Protein AF-0000000068337511 (afdb_homodimer)

pLDDT: mean 90.24, std 9.39, range [37.16, 97.88]

Sequence (324 aa):
MEPLLRPKCFDADPNSPDATTRWNHWFRTFQTFLGTVESPKLNKLETLIYFVDAPVYVYIADCPDYESAISTLEKLYVRPKNIIYARHFLQTCKQDTSQDVDQFVQRLKSLAKNCDFKAVSAIDHENESVRDALINGLQSITIRERLLAQNELTLDEAHELAMEPLLRPKCFDADPNSPDATTRWNHWFRTFQTFLGTVESPKLNKLETLIYFVDAPVYVYIADCPDYESAISTLEKLYVRPKNIIYARHFLQTCKQDTSQDVDQFVQRLKSLAKNCDFKAVSAIDHENESVRDALINGLQSITIRERLLAQNELTLDEAHELA

Organism: Clonorchis sinensis (NCBI:txid79923)

Solvent-accessible surface area (backbone atoms only — not comparable to full-atom values): 17916 Å² total; per-residue (Å²): 129,76,71,87,63,67,60,73,66,44,67,74,51,60,84,42,94,56,18,39,61,53,44,54,54,48,51,52,42,43,52,52,32,58,66,65,51,81,56,91,78,62,54,62,42,62,52,51,57,66,37,35,30,71,82,51,38,68,75,39,68,84,42,88,44,45,68,56,28,52,52,49,50,42,58,57,27,39,72,78,62,41,26,46,37,33,45,49,50,44,53,66,38,62,50,51,92,89,48,53,68,70,57,40,49,51,50,44,56,57,44,51,68,55,33,71,56,52,64,35,47,28,68,53,41,42,41,51,51,42,35,53,17,49,53,68,14,48,71,51,63,69,50,34,52,57,56,44,69,33,42,74,75,53,43,68,54,48,59,69,72,92,129,76,72,86,62,67,58,71,66,45,68,73,50,61,84,42,94,57,18,40,60,52,45,53,55,48,51,53,42,43,51,53,32,58,66,66,52,79,56,92,80,62,55,61,42,62,52,51,57,66,37,35,31,72,83,51,37,69,75,39,68,84,42,88,44,45,69,56,29,51,51,49,50,45,58,58,26,41,71,80,61,40,26,46,37,34,44,51,50,45,54,68,38,64,49,51,92,90,47,54,68,70,57,41,51,52,51,44,54,57,46,49,68,54,34,70,56,53,63,33,47,29,67,54,40,42,42,51,54,42,35,53,17,50,53,68,15,47,72,51,64,68,50,34,53,56,56,44,68,33,42,76,76,51,44,68,54,48,60,70,71,93

Radius of gyration: 28.52 Å; Cα contacts (8 Å, |Δi|>4): 392; chains: 2; bounding box: 53×80×63 Å

Foldseek 3Di:
DPPPQDQAAAEDDLPDPCLLVSCVVRVVSLVVVVVVPPDPPDQQQVSNCVRYDPVLCVQCVPPPHPVRSVVSSCPSNPPQQQLLLLLLCLVPDDDDPVDDPVRVVVVSVVSVVSNPDDDDDPVQVVFVVVQSVCLNVDPDPVLSVVVSPDSDDTSVRSVVSD/DPPPQDQAAAEDDLPDPCLLVSCVVRVVSLVVVVVVPPDPPDQQQVSNCVRYDPVLCVQCVPPPHDVRSVVSSCPSNPPQQQLLLLLLCLVPDDDDPPDDPVRVVVVSVVSVVSNPDDDDDPVQVVFVVVQSVCLNVDPDPVLSVVVSPDSDDTSVRSVVSD

Nearest PDB structures (foldseek):
  2fi2-assembly1_B  TM=6.657E-01  e=9.092E-01  Homo sapiens
  6tap-assembly1_C  TM=4.719E-01  e=2.019E-01  Drosophila melanogaster
  6tap-assembly1_C  TM=4.699E-01  e=2.150E-01  Drosophila melanogaster

Secondary structure (DSSP, 8-state):
---S--PPPB---TTSTTHHHHHHHHHHHHHHHHHH---TT--HHHHHHHTB-HHHHTTTTT--SHHHHHHHHHHHHS----HHHHHHHHHT----TT--HHHHHHHHHHHHTTS----B-HHHHHHHHHHHHHHHH-S-HHHHHHHHT-SS--HHHHHHH-/---S--PPPB---TTSTTHHHHHHHHHHHHHHHHHH---TT--HHHHHHHTB-HHHHTTTTT--SHHHHHHHHHHHHS----HHHHHHHHHH----TT--HHHHHHHHHHHHTTS----B-HHHHHHHHHHHHHHHH-S-HHHHHHHHT-SS--HHHHHHH-

Structure (mmCIF, N/CA/C/O backbone):
data_AF-0000000068337511-model_v1
#
loop_
_entity.id
_entity.type
_entity.pdbx_description
1 polymer 'Uncharacterized protein'
#
loop_
_atom_site.group_PDB
_atom_site.id
_atom_site.type_symbol
_atom_site.label_atom_id
_atom_site.label_alt_id
_atom_site.label_comp_id
_atom_site.label_asym_id
_atom_site.label_entity_id
_atom_site.label_seq_id
_atom_site.pdbx_PDB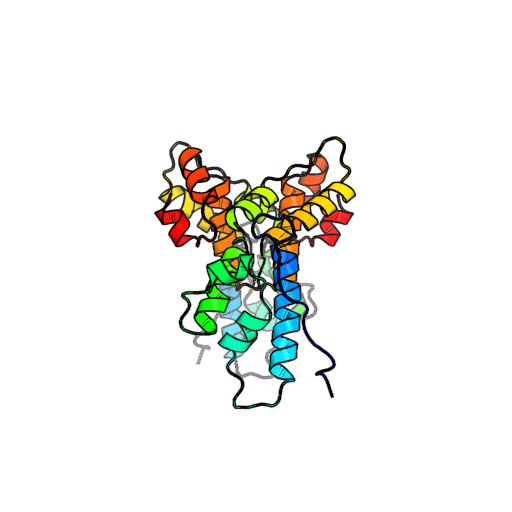_ins_code
_atom_site.Cartn_x
_atom_site.Cartn_y
_atom_site.Cartn_z
_atom_site.occupancy
_atom_site.B_iso_or_equiv
_atom_site.auth_seq_id
_atom_site.auth_comp_id
_atom_site.auth_asym_id
_atom_site.auth_atom_id
_atom_site.pdbx_PDB_model_num
ATOM 1 N N . MET A 1 1 ? -30.453 -32.25 -29.625 1 37.16 1 MET A N 1
ATOM 2 C CA . MET A 1 1 ? -29.797 -30.969 -29.859 1 37.16 1 MET A CA 1
ATOM 3 C C . MET A 1 1 ? -28.516 -30.875 -29.031 1 37.16 1 MET A C 1
ATOM 5 O O . MET A 1 1 ? -28.547 -31.062 -27.812 1 37.16 1 MET A O 1
ATOM 9 N N . GLU A 1 2 ? -27.328 -31.203 -29.453 1 47.47 2 GLU A N 1
ATOM 10 C CA . GLU A 1 2 ? -26.047 -31.203 -28.75 1 47.47 2 GLU A CA 1
ATOM 11 C C . GLU A 1 2 ? -25.828 -29.891 -28 1 47.47 2 GLU A C 1
ATOM 13 O O . GLU A 1 2 ? -26.125 -28.812 -28.531 1 47.47 2 GLU A O 1
ATOM 18 N N . PRO A 1 3 ? -25.844 -29.828 -26.703 1 56.69 3 PRO A N 1
ATOM 19 C CA . PRO A 1 3 ? -25.734 -28.531 -26.031 1 56.69 3 PRO A CA 1
ATOM 20 C C . PRO A 1 3 ? -24.734 -27.594 -26.719 1 56.69 3 PRO A C 1
ATOM 22 O O . PRO A 1 3 ? -23.703 -28.062 -27.234 1 56.69 3 PRO A O 1
ATOM 25 N N . LEU A 1 4 ? -25.156 -26.656 -27.375 1 60.06 4 LEU A N 1
ATOM 26 C CA . LEU A 1 4 ? -24.453 -25.641 -28.156 1 60.06 4 LEU A CA 1
ATOM 27 C C . LEU A 1 4 ? -23.125 -25.281 -27.531 1 60.06 4 LEU A C 1
ATOM 29 O O . LEU A 1 4 ? -22.141 -25 -28.234 1 60.06 4 LEU A O 1
ATOM 33 N N . LEU A 1 5 ? -23.016 -25.266 -26.156 1 66.19 5 LEU A N 1
ATOM 34 C CA . LEU A 1 5 ? -21.766 -24.812 -25.578 1 66.19 5 LEU A CA 1
ATOM 35 C C . LEU A 1 5 ? -21.031 -25.969 -24.922 1 66.19 5 LEU A C 1
ATOM 37 O O . LEU A 1 5 ? -21.156 -26.188 -23.719 1 66.19 5 LEU A O 1
ATOM 41 N N . ARG A 1 6 ? -20.547 -26.938 -25.672 1 75.88 6 ARG A N 1
ATOM 42 C CA . ARG A 1 6 ? -19.812 -28.078 -25.125 1 75.88 6 ARG A CA 1
ATOM 43 C C . ARG A 1 6 ? -18.328 -27.75 -24.969 1 75.88 6 ARG A C 1
ATOM 45 O O . ARG A 1 6 ? -17.656 -27.406 -25.953 1 75.88 6 ARG A O 1
ATOM 52 N N . PRO A 1 7 ? -17.922 -27.734 -23.625 1 82.06 7 PRO A N 1
ATOM 53 C CA . PRO A 1 7 ? -16.5 -27.438 -23.422 1 82.06 7 PRO A CA 1
ATOM 54 C C . PRO A 1 7 ? -15.594 -28.469 -24.094 1 82.06 7 PRO A C 1
ATOM 56 O O . PRO A 1 7 ? -16.016 -29.609 -24.328 1 82.06 7 PRO A O 1
ATOM 59 N N . LYS A 1 8 ? -14.43 -28.031 -24.516 1 88.06 8 LYS A N 1
ATOM 60 C CA . LYS A 1 8 ? -13.414 -28.969 -24.984 1 88.06 8 LYS A CA 1
ATOM 61 C C . LYS A 1 8 ? -12.828 -29.766 -23.828 1 88.06 8 LYS A C 1
ATOM 63 O O . LYS A 1 8 ? -12.898 -29.328 -22.672 1 88.06 8 LYS A O 1
ATOM 68 N N . CYS A 1 9 ? -12.445 -30.953 -24.109 1 90.69 9 CYS A N 1
ATOM 69 C CA . CYS A 1 9 ? -11.789 -31.75 -23.078 1 90.69 9 CYS A CA 1
ATOM 70 C C . CYS A 1 9 ? -10.508 -31.062 -22.594 1 90.69 9 CYS A C 1
ATOM 72 O O . CYS A 1 9 ? -9.742 -30.531 -23.406 1 90.69 9 CYS A O 1
ATOM 74 N N . PHE A 1 10 ? -10.305 -30.984 -21.281 1 93.06 10 PHE A N 1
ATOM 75 C CA . PHE A 1 10 ? -9.172 -30.297 -20.672 1 93.06 10 PHE A CA 1
ATOM 76 C C . PHE A 1 10 ? -7.953 -31.219 -20.609 1 93.06 10 PHE A C 1
ATOM 78 O O . PHE A 1 10 ? -8.031 -32.312 -20.062 1 93.06 10 PHE A O 1
ATOM 85 N N . ASP A 1 11 ? -6.852 -30.844 -21.234 1 88.94 11 ASP A N 1
ATOM 86 C CA . ASP A 1 11 ? -5.66 -31.672 -21.312 1 88.94 11 ASP A CA 1
ATOM 87 C C . ASP A 1 11 ? -4.402 -30.875 -21 1 88.94 11 ASP A C 1
ATOM 89 O O . ASP A 1 11 ? -3.293 -31.281 -21.344 1 88.94 11 ASP A O 1
ATOM 93 N N . ALA A 1 12 ? -4.543 -29.797 -20.297 1 87.44 12 ALA A N 1
ATOM 94 C CA . ALA A 1 12 ? -3.395 -28.922 -20.094 1 87.44 12 ALA A CA 1
ATOM 95 C C . ALA A 1 12 ? -2.371 -29.562 -19.156 1 87.44 12 ALA A C 1
ATOM 97 O O . ALA A 1 12 ? -2.738 -30.281 -18.219 1 87.44 12 ALA A O 1
ATOM 98 N N . ASP A 1 13 ? -1.109 -29.375 -19.531 1 87.69 13 ASP A N 1
ATOM 99 C CA . ASP A 1 13 ? 0.003 -29.75 -18.656 1 87.69 13 ASP A CA 1
ATOM 100 C C . ASP A 1 13 ? 0.143 -28.75 -17.516 1 87.69 13 ASP A C 1
ATOM 102 O O . ASP A 1 13 ? 0.262 -27.547 -17.734 1 87.69 13 ASP A O 1
ATOM 106 N N . PRO A 1 14 ? 0.088 -29.344 -16.25 1 85.81 14 PRO A N 1
ATOM 107 C CA . PRO A 1 14 ? 0.193 -28.453 -15.094 1 85.81 14 PRO A CA 1
ATOM 108 C C . PRO A 1 14 ? 1.511 -27.672 -15.055 1 85.81 14 PRO A C 1
ATOM 110 O O . PRO A 1 14 ? 1.599 -26.625 -14.414 1 85.81 14 PRO A O 1
ATOM 113 N N . ASN A 1 15 ? 2.541 -28.156 -15.695 1 82.44 15 ASN A N 1
ATOM 114 C CA . ASN A 1 15 ? 3.855 -27.516 -15.664 1 82.44 15 ASN A CA 1
ATOM 115 C C . ASN A 1 15 ? 4.023 -26.516 -16.812 1 82.44 15 ASN A C 1
ATOM 117 O O . ASN A 1 15 ? 5.051 -25.844 -16.906 1 82.44 15 ASN A O 1
ATOM 121 N N . SER A 1 16 ? 2.982 -26.406 -17.625 1 83.25 16 SER A N 1
ATOM 122 C CA . SER A 1 16 ? 3.043 -25.438 -18.703 1 83.25 16 SER A CA 1
ATOM 123 C C . SER A 1 16 ? 2.879 -24.016 -18.172 1 83.25 16 SER A C 1
ATOM 125 O O . SER A 1 16 ? 2.115 -23.781 -17.234 1 83.25 16 SER A O 1
ATOM 127 N N . PRO A 1 17 ? 3.674 -23.047 -18.75 1 79.88 17 PRO A N 1
ATOM 128 C CA . PRO A 1 17 ? 3.592 -21.656 -18.297 1 79.88 17 PRO A CA 1
ATOM 129 C C . PRO A 1 17 ? 2.189 -21.078 -18.438 1 79.88 17 PRO A C 1
ATOM 131 O O . PRO A 1 17 ? 1.816 -20.172 -17.688 1 79.88 17 PRO A O 1
ATOM 134 N N . ASP A 1 18 ? 1.381 -21.625 -19.328 1 83.69 18 ASP A N 1
ATOM 135 C CA . ASP A 1 18 ? 0.043 -21.094 -19.562 1 83.69 18 ASP A CA 1
ATOM 136 C C . ASP A 1 18 ? -1.021 -21.969 -18.906 1 83.69 18 ASP A C 1
ATOM 138 O O . ASP A 1 18 ? -2.209 -21.844 -1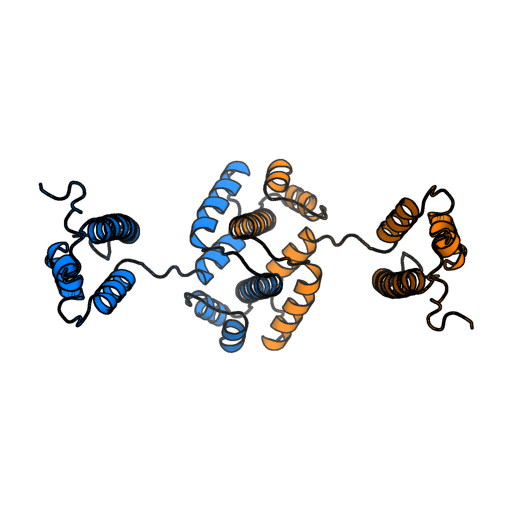9.219 1 83.69 18 ASP A O 1
ATOM 142 N N . ALA A 1 19 ? -0.592 -22.828 -18.031 1 86.75 19 ALA A N 1
ATOM 143 C CA . ALA A 1 19 ? -1.493 -23.797 -17.422 1 86.75 19 ALA A CA 1
ATOM 144 C C . ALA A 1 19 ? -2.627 -23.109 -16.672 1 86.75 19 ALA A C 1
ATOM 146 O O . ALA A 1 19 ? -3.789 -23.5 -16.797 1 86.75 19 ALA A O 1
ATOM 147 N N . THR A 1 20 ? -2.246 -22.125 -15.938 1 86.62 20 THR A N 1
ATOM 148 C CA . THR A 1 20 ? -3.24 -21.422 -15.141 1 86.62 20 THR A CA 1
ATOM 149 C C . THR A 1 20 ? -4.285 -20.766 -16.031 1 86.62 20 THR A C 1
ATOM 151 O O . THR A 1 20 ? -5.488 -20.859 -15.781 1 86.62 20 THR A O 1
ATOM 154 N N . THR A 1 21 ? -3.805 -20.094 -17.031 1 87 21 THR A N 1
ATOM 155 C CA . THR A 1 21 ? -4.707 -19.422 -17.969 1 87 21 THR A CA 1
ATOM 156 C C . THR A 1 21 ? -5.621 -20.422 -18.656 1 87 21 THR A C 1
ATOM 158 O O . THR A 1 21 ? -6.824 -20.203 -18.781 1 87 21 THR A O 1
ATOM 161 N N . ARG A 1 22 ? -5.121 -21.516 -19.094 1 89 22 ARG A N 1
ATOM 162 C CA . ARG A 1 22 ? -5.891 -22.562 -19.75 1 89 22 ARG A CA 1
ATOM 163 C C . ARG A 1 22 ? -6.93 -23.156 -18.797 1 89 22 ARG A C 1
ATOM 165 O O . ARG A 1 22 ? -8.07 -23.406 -19.203 1 89 22 ARG A O 1
ATOM 172 N N . TRP A 1 23 ? -6.508 -23.312 -17.609 1 92 23 TRP A N 1
ATOM 173 C CA . TRP A 1 23 ? -7.438 -23.828 -16.609 1 92 23 TRP A CA 1
ATOM 174 C C . TRP A 1 23 ? -8.602 -22.875 -16.391 1 92 23 TRP A C 1
ATOM 176 O O . TRP A 1 23 ? -9.766 -23.281 -16.422 1 92 23 TRP A O 1
ATOM 186 N N . ASN A 1 24 ? -8.258 -21.656 -16.188 1 89.69 24 ASN A N 1
ATOM 187 C CA . ASN A 1 24 ? -9.289 -20.656 -15.914 1 89.69 24 ASN A CA 1
ATOM 188 C C . ASN A 1 24 ? -10.289 -20.562 -17.062 1 89.69 24 ASN A C 1
ATOM 190 O O . ASN A 1 24 ? -11.5 -20.484 -16.828 1 89.69 24 ASN A O 1
ATOM 194 N N . HIS A 1 25 ? -9.797 -20.531 -18.203 1 91.12 25 HIS A N 1
ATOM 195 C CA . HIS A 1 25 ? -10.656 -20.469 -19.375 1 91.12 25 HIS A CA 1
ATOM 196 C C . HIS A 1 25 ? -11.539 -21.703 -19.469 1 91.12 25 HIS A C 1
ATOM 198 O O . HIS A 1 25 ? -12.758 -21.594 -19.641 1 91.12 25 HIS A O 1
ATOM 204 N N . TRP A 1 26 ? -10.945 -22.797 -19.391 1 93.25 26 TRP A N 1
ATOM 205 C CA . TRP A 1 26 ? -11.672 -24.047 -19.5 1 93.25 26 TRP A CA 1
ATOM 206 C C . TRP A 1 26 ? -12.703 -24.188 -18.391 1 93.25 26 TRP A C 1
ATOM 208 O O . TRP A 1 26 ? -13.844 -24.578 -18.625 1 93.25 26 TRP A O 1
ATOM 218 N N . PHE A 1 27 ? -12.227 -23.891 -17.172 1 92.81 27 PHE A N 1
ATOM 219 C CA . PHE A 1 27 ? -13.117 -24.047 -16.031 1 92.81 27 PHE A CA 1
ATOM 220 C C . PHE A 1 27 ? -14.336 -23.141 -16.172 1 92.81 27 PHE A C 1
ATOM 222 O O . PHE A 1 27 ? -15.453 -23.547 -15.852 1 92.81 27 PHE A O 1
ATOM 229 N N . ARG A 1 28 ? -14.164 -21.969 -16.641 1 91.31 28 ARG A N 1
ATOM 230 C CA . ARG A 1 28 ? -15.281 -21.062 -16.875 1 91.31 28 ARG A CA 1
ATOM 231 C C . ARG A 1 28 ? -16.25 -21.656 -17.906 1 91.31 28 ARG A C 1
ATOM 233 O O . ARG A 1 28 ? -17.469 -21.609 -17.719 1 91.31 28 ARG A O 1
ATOM 240 N N . THR A 1 29 ? -15.797 -22.188 -19.047 1 90.81 29 THR A N 1
ATOM 241 C CA . THR A 1 29 ? -16.625 -22.812 -20.078 1 90.81 29 THR A CA 1
ATOM 242 C C . THR A 1 29 ? -17.359 -24.031 -19.531 1 90.81 29 THR A C 1
ATOM 244 O O . THR A 1 29 ? -18.531 -24.25 -19.844 1 90.81 29 THR A O 1
ATOM 247 N N . PHE A 1 30 ? -16.672 -24.781 -18.688 1 92.06 30 PHE A N 1
ATOM 248 C CA . PHE A 1 30 ? -17.25 -25.969 -18.078 1 92.06 30 PHE A CA 1
ATOM 249 C C . PHE A 1 30 ? -18.406 -25.594 -17.141 1 92.06 30 PHE A C 1
ATOM 251 O O . PHE A 1 30 ? -19.469 -26.234 -17.172 1 92.06 30 PHE A O 1
ATOM 258 N N . GLN A 1 31 ? -18.203 -24.578 -16.344 1 90.25 31 GLN A N 1
ATOM 259 C CA . GLN A 1 31 ? -19.25 -24.109 -15.445 1 90.25 31 GLN A CA 1
ATOM 260 C C . GLN A 1 31 ? -20.469 -23.625 -16.219 1 90.25 31 GLN A C 1
ATOM 262 O O . GLN A 1 31 ? -21.609 -23.875 -15.82 1 90.25 31 GLN A O 1
ATOM 267 N N . THR A 1 32 ? -20.188 -22.859 -17.266 1 88.38 32 THR A N 1
ATOM 268 C CA . THR A 1 32 ? -21.281 -22.406 -18.125 1 88.38 32 THR A CA 1
ATOM 269 C C . THR A 1 32 ? -22.062 -23.594 -18.672 1 88.38 32 THR A C 1
ATOM 271 O O . THR A 1 32 ? -23.297 -23.578 -18.703 1 88.38 32 THR A O 1
ATOM 274 N N . PHE A 1 33 ? -21.406 -24.625 -19.094 1 87.81 33 PHE A N 1
ATOM 275 C CA . PHE A 1 33 ? -22.016 -25.859 -19.609 1 87.81 33 PHE A CA 1
ATOM 276 C C . PHE A 1 33 ? -22.875 -26.516 -18.531 1 87.81 33 PHE A C 1
ATOM 278 O O . PHE A 1 33 ? -24.016 -26.906 -18.797 1 87.81 33 PHE A O 1
ATOM 285 N N . LEU A 1 34 ? -22.328 -26.594 -17.312 1 87.44 34 LEU A N 1
ATOM 286 C CA . LEU A 1 34 ? -23.078 -27.203 -16.219 1 87.44 34 LEU A CA 1
ATOM 287 C C . LEU A 1 34 ? -24.359 -26.422 -15.945 1 87.44 34 LEU A C 1
ATOM 289 O O . LEU A 1 34 ? -25.391 -27.016 -15.594 1 87.44 34 LEU A O 1
ATOM 293 N N . GLY A 1 35 ? -24.25 -25.172 -16.078 1 85.44 35 GLY A N 1
ATOM 294 C CA . GLY A 1 35 ? -25.406 -24.328 -15.836 1 85.44 35 GLY A CA 1
ATOM 295 C C . GLY A 1 35 ? -26.469 -24.453 -16.906 1 85.44 35 GLY A C 1
ATOM 296 O O . GLY A 1 35 ? -27.656 -24.203 -16.641 1 85.44 35 GLY A O 1
ATOM 297 N N . THR A 1 36 ? -26.047 -24.688 -18.078 1 81 36 THR A N 1
ATOM 298 C CA . THR A 1 36 ? -26.984 -24.781 -19.203 1 81 36 THR A CA 1
ATOM 299 C C . THR A 1 36 ? -27.688 -26.141 -19.203 1 81 36 THR A C 1
ATOM 301 O O . THR A 1 36 ? -28.812 -26.266 -19.688 1 81 36 THR A O 1
ATOM 304 N N . VAL A 1 37 ? -26.969 -27.078 -18.75 1 75.19 37 VAL A N 1
ATOM 305 C CA . VAL A 1 37 ? -27.531 -28.422 -18.75 1 75.19 37 VAL A CA 1
ATOM 306 C C . VAL A 1 37 ? -28.594 -28.531 -17.656 1 75.19 37 VAL A C 1
ATOM 308 O O . VAL A 1 37 ? -28.344 -28.188 -16.5 1 75.19 37 VAL A O 1
ATOM 311 N N . GLU A 1 38 ? -29.906 -28.203 -17.828 1 65 38 GLU A N 1
ATOM 312 C CA . GLU A 1 38 ? -31.109 -28.203 -17.016 1 65 38 GLU A CA 1
ATOM 313 C C . GLU A 1 38 ? -31.344 -29.562 -16.359 1 65 38 GLU A C 1
ATOM 315 O O . GLU A 1 38 ? -32.406 -29.828 -15.797 1 65 38 GLU A O 1
ATOM 320 N N . SER A 1 39 ? -30.375 -30.438 -16.375 1 64.5 39 SER A N 1
ATOM 321 C CA . SER A 1 39 ? -30.781 -31.719 -15.812 1 64.5 39 SER A CA 1
ATOM 322 C C . SE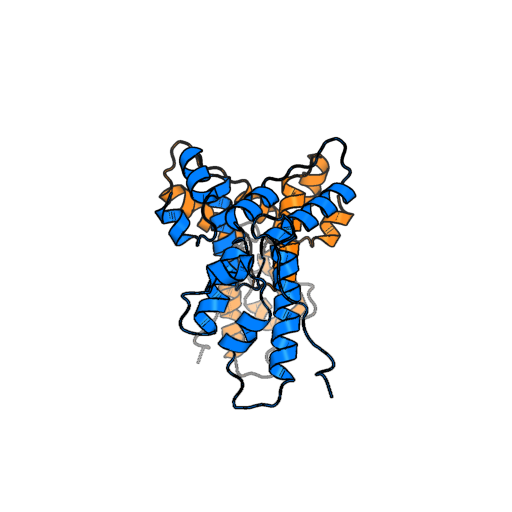R A 1 39 ? -30.438 -31.812 -14.328 1 64.5 39 SER A C 1
ATOM 324 O O . SER A 1 39 ? -29.281 -31.641 -13.945 1 64.5 39 SER A O 1
ATOM 326 N N . PRO A 1 40 ? -31.484 -31.719 -13.367 1 63.19 40 PRO A N 1
ATOM 327 C CA . PRO A 1 40 ? -31.297 -31.844 -11.922 1 63.19 40 PRO A CA 1
ATOM 328 C C . PRO A 1 40 ? -30.5 -33.094 -11.531 1 63.19 40 PRO A C 1
ATOM 330 O O . PRO A 1 40 ? -30 -33.188 -10.406 1 63.19 40 PRO A O 1
ATOM 333 N N . LYS A 1 41 ? -30.406 -34.062 -12.398 1 68.31 41 LYS A N 1
ATOM 334 C CA . LYS A 1 41 ? -29.797 -35.344 -12.023 1 68.31 41 LYS A CA 1
ATOM 335 C C . LYS A 1 41 ? -28.391 -35.469 -12.586 1 68.31 41 LYS A C 1
ATOM 337 O O . LYS A 1 41 ? -27.812 -36.562 -12.609 1 68.31 41 LYS A O 1
ATOM 342 N N . LEU A 1 42 ? -27.875 -34.312 -13.016 1 76.94 42 LEU A N 1
ATOM 343 C CA . LEU A 1 42 ? -26.531 -34.406 -13.594 1 76.94 42 LEU A CA 1
ATOM 344 C C . LEU A 1 42 ? -25.484 -34.625 -12.508 1 76.94 42 LEU A C 1
ATOM 346 O O . LEU A 1 42 ? -25.484 -33.906 -11.492 1 76.94 42 LEU A O 1
ATOM 350 N N . ASN A 1 43 ? -24.844 -35.844 -12.555 1 87.5 43 ASN A N 1
ATOM 351 C CA . ASN A 1 43 ? -23.688 -36.062 -11.695 1 87.5 43 ASN A CA 1
ATOM 352 C C . ASN A 1 43 ? -22.5 -35.219 -12.102 1 87.5 43 ASN A C 1
ATOM 354 O O . ASN A 1 43 ? -21.828 -35.469 -13.102 1 87.5 43 ASN A O 1
ATOM 358 N N . LYS A 1 44 ? -22.234 -34.156 -11.367 1 90.38 44 LYS A N 1
ATOM 359 C CA . LYS A 1 44 ? -21.219 -33.156 -11.695 1 90.38 44 LYS A CA 1
ATOM 360 C C . LYS A 1 44 ? -19.828 -33.812 -11.781 1 90.38 44 LYS A C 1
ATOM 362 O O . LYS A 1 44 ? -19.031 -33.438 -12.641 1 90.38 44 LYS A O 1
ATOM 367 N N . LEU A 1 45 ? -19.625 -34.719 -10.883 1 93 45 LEU A N 1
ATOM 368 C CA . LEU A 1 45 ? -18.312 -35.375 -10.867 1 93 45 LEU A CA 1
ATOM 369 C C . LEU A 1 45 ? -18.094 -36.188 -12.141 1 93 45 LEU A C 1
ATOM 371 O O . LEU A 1 45 ? -17.031 -36.094 -12.773 1 93 45 LEU A O 1
ATOM 375 N N . GLU A 1 46 ? -19.062 -36.938 -12.492 1 91.75 46 GLU A N 1
ATOM 376 C CA . GLU A 1 46 ? -18.969 -37.781 -13.688 1 91.75 46 GLU A CA 1
ATOM 377 C C . GLU A 1 46 ? -18.844 -36.906 -14.945 1 91.75 46 GLU A C 1
ATOM 379 O O . GLU A 1 46 ? -18.125 -37.25 -15.883 1 91.75 46 GLU A O 1
ATOM 384 N N . THR A 1 47 ? -19.594 -35.875 -14.875 1 91.62 47 THR A N 1
ATOM 385 C CA . THR A 1 47 ? -19.531 -34.938 -15.992 1 91.62 47 THR A CA 1
ATOM 386 C C . THR A 1 47 ? -18.125 -34.344 -16.109 1 91.62 47 THR A C 1
ATOM 388 O O . THR A 1 47 ? -17.594 -34.219 -17.219 1 91.62 47 THR A O 1
ATOM 391 N N . LEU A 1 48 ? -17.5 -33.906 -14.977 1 93.5 48 LEU A N 1
ATOM 392 C CA . LEU A 1 48 ? -16.141 -33.375 -14.961 1 93.5 48 LEU A CA 1
ATOM 393 C C . LEU A 1 48 ? -15.164 -34.406 -15.523 1 93.5 48 LEU A C 1
ATOM 395 O O . LEU A 1 48 ? -14.328 -34.062 -16.375 1 93.5 48 LEU A O 1
ATOM 399 N N . ILE A 1 49 ? -15.289 -35.656 -15.125 1 92.94 49 ILE A N 1
ATOM 400 C CA . ILE A 1 49 ? -14.391 -36.719 -15.539 1 92.94 49 ILE A CA 1
ATOM 401 C C . ILE A 1 49 ? -14.492 -36.906 -17.047 1 92.94 49 ILE A C 1
ATOM 403 O O . ILE A 1 49 ? -13.492 -37.188 -17.719 1 92.94 49 ILE A O 1
ATOM 407 N N . TYR A 1 50 ? -15.656 -36.688 -17.5 1 90.75 50 TYR A N 1
ATOM 408 C CA . TYR A 1 50 ? -15.898 -36.812 -18.938 1 90.75 50 TYR A CA 1
ATOM 409 C C . TYR A 1 50 ? -15.133 -35.75 -19.719 1 90.75 50 TYR A C 1
ATOM 411 O O . TYR A 1 50 ? -14.625 -36.031 -20.812 1 90.75 50 TYR A O 1
ATOM 419 N N . PHE A 1 51 ? -15.031 -34.688 -19.156 1 93.25 51 PHE A N 1
ATOM 420 C CA . PHE A 1 51 ? -14.484 -33.562 -19.891 1 93.25 51 PHE A CA 1
ATOM 421 C C . PHE A 1 51 ? -13.008 -33.344 -19.578 1 93.25 51 PHE A C 1
ATOM 423 O O . PHE A 1 51 ? -12.406 -32.344 -19.969 1 93.25 51 PHE A O 1
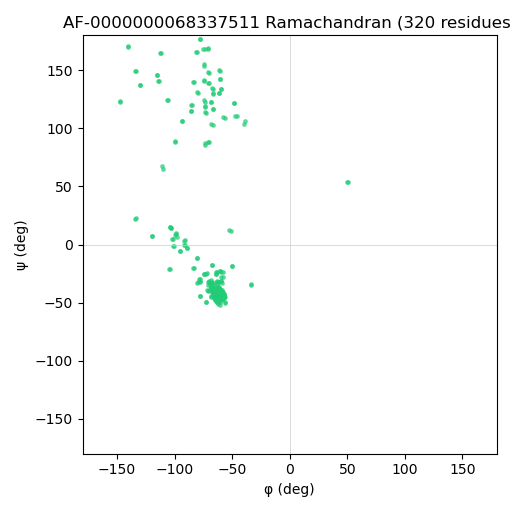ATOM 430 N N . VAL A 1 52 ? -12.352 -34.25 -18.875 1 93.75 52 VAL A N 1
ATOM 431 C CA . VAL A 1 52 ? -10.914 -34.156 -18.609 1 93.75 52 VAL A CA 1
ATOM 432 C C . VAL A 1 52 ? -10.211 -35.312 -19.312 1 93.75 52 VAL A C 1
ATOM 434 O O . VAL A 1 52 ? -10.734 -36.438 -19.375 1 93.75 52 VAL A O 1
ATOM 437 N N . ASP A 1 53 ? -9.023 -34.969 -19.875 1 93.25 53 ASP A N 1
ATOM 438 C CA . ASP A 1 53 ? -8.25 -36.031 -20.531 1 93.25 53 ASP A CA 1
ATOM 439 C C . ASP A 1 53 ? -7.586 -36.938 -19.516 1 93.25 53 ASP A C 1
ATOM 441 O O . ASP A 1 53 ? -7.516 -36.625 -18.328 1 93.25 53 ASP A O 1
ATOM 445 N N . ALA A 1 54 ? -7.082 -38.062 -20.031 1 91.88 54 ALA A N 1
ATOM 446 C CA . ALA A 1 54 ? -6.523 -39.125 -19.219 1 91.88 54 ALA A CA 1
ATOM 447 C C . ALA A 1 54 ? -5.379 -38.625 -18.344 1 91.88 54 ALA A C 1
ATOM 449 O O . ALA A 1 54 ? -5.324 -38.875 -17.141 1 91.88 54 ALA A O 1
ATOM 450 N N . PRO A 1 55 ? -4.559 -37.812 -18.828 1 92.06 55 PRO A N 1
ATOM 451 C CA . PRO A 1 55 ? -3.447 -37.344 -18 1 92.06 55 PRO A CA 1
ATOM 452 C C . PRO A 1 55 ? -3.908 -36.469 -16.844 1 92.06 55 PRO A C 1
ATOM 454 O O . PRO A 1 55 ? -3.266 -36.406 -15.797 1 92.06 55 PRO A O 1
ATOM 457 N N . VAL A 1 56 ? -4.977 -35.719 -17.031 1 93.31 56 VAL A N 1
ATOM 458 C CA . VAL A 1 56 ? -5.523 -34.875 -16 1 93.31 56 VAL A CA 1
ATOM 459 C C . VAL A 1 56 ? -6.359 -35.688 -15.023 1 93.31 56 VAL A C 1
ATOM 461 O O . VAL A 1 56 ? -6.367 -35.406 -13.82 1 93.31 56 VAL A O 1
ATOM 464 N N . TYR A 1 57 ? -6.996 -36.75 -15.578 1 94.06 57 TYR A N 1
ATOM 465 C CA . TYR A 1 57 ? -7.867 -37.625 -14.789 1 94.06 57 TYR A CA 1
ATOM 466 C C . TYR A 1 57 ? -7.102 -38.25 -13.641 1 94.06 57 TYR A C 1
ATOM 468 O O . TYR A 1 57 ? -7.645 -38.469 -12.547 1 94.06 57 TYR A O 1
ATOM 476 N N . VAL A 1 58 ? -5.852 -38.531 -13.805 1 93.19 58 VAL A N 1
ATOM 477 C CA . VAL A 1 58 ? -5.027 -39.219 -12.82 1 93.19 58 VAL A CA 1
ATOM 478 C C . VAL A 1 58 ? -5.023 -38.438 -11.508 1 93.19 58 VAL A C 1
ATOM 480 O O . VAL A 1 58 ? -5.02 -39.031 -10.43 1 93.19 58 VAL A O 1
ATOM 483 N N . TYR A 1 59 ? -5.195 -37.156 -11.562 1 92.56 59 TYR A N 1
ATOM 484 C CA . TYR A 1 59 ? -5.105 -36.312 -10.383 1 92.56 59 TYR A CA 1
ATOM 485 C C . TYR A 1 59 ? -6.418 -36.312 -9.609 1 92.56 59 TYR A C 1
ATOM 487 O O . TYR A 1 59 ? -6.445 -36 -8.414 1 92.56 59 TYR A O 1
ATOM 495 N N . ILE A 1 60 ? -7.508 -36.688 -10.297 1 93.88 60 ILE A N 1
ATOM 496 C CA . ILE A 1 60 ? -8.797 -36.562 -9.617 1 93.88 60 ILE A CA 1
ATOM 497 C C . ILE A 1 60 ? -9.453 -37.938 -9.516 1 93.88 60 ILE A C 1
ATOM 499 O O . ILE A 1 60 ? -10.602 -38.031 -9.07 1 93.88 60 ILE A O 1
ATOM 503 N N . ALA A 1 61 ? -8.844 -39 -9.852 1 93.75 61 ALA A N 1
ATOM 504 C CA . ALA A 1 61 ? -9.391 -40.344 -9.883 1 93.75 61 ALA A CA 1
ATOM 505 C C . ALA A 1 61 ? -9.875 -40.781 -8.508 1 93.75 61 ALA A C 1
ATOM 507 O O . ALA A 1 61 ? -10.891 -41.469 -8.383 1 93.75 61 ALA A O 1
ATOM 508 N N . ASP A 1 62 ? -9.203 -40.281 -7.48 1 93 62 ASP A N 1
ATOM 509 C CA . ASP A 1 62 ? -9.523 -40.75 -6.129 1 93 62 ASP A CA 1
ATOM 510 C C . ASP A 1 62 ? -10.43 -39.75 -5.41 1 93 62 ASP A C 1
ATOM 512 O O . ASP A 1 62 ? -10.727 -39.906 -4.227 1 93 62 ASP A O 1
ATOM 516 N N . CYS A 1 63 ? -10.875 -38.781 -6.168 1 93.62 63 CYS A N 1
ATOM 517 C CA . CYS A 1 63 ? -11.719 -37.812 -5.516 1 93.62 63 CYS A CA 1
ATOM 518 C C . CYS A 1 63 ? -13.148 -38.312 -5.375 1 93.62 63 CYS A C 1
ATOM 520 O O . CYS A 1 63 ? -13.719 -38.844 -6.332 1 93.62 63 CYS A O 1
ATOM 522 N N . PRO A 1 64 ? -13.68 -38.188 -4.176 1 93.12 64 PRO A N 1
ATOM 523 C CA . PRO A 1 64 ? -15.008 -38.75 -3.902 1 93.12 64 PRO A CA 1
ATOM 524 C C . PRO A 1 64 ? -16.141 -37.875 -4.441 1 93.12 64 PRO A C 1
ATOM 526 O O . PRO A 1 64 ? -17.266 -38.375 -4.625 1 93.12 64 PRO A O 1
ATOM 529 N N . ASP A 1 65 ? -15.914 -36.594 -4.5 1 93.75 65 ASP A N 1
ATOM 530 C CA . ASP A 1 65 ? -16.984 -35.719 -4.93 1 93.75 65 ASP A CA 1
ATOM 531 C C . ASP A 1 65 ? -16.453 -34.594 -5.848 1 93.75 65 ASP A C 1
ATOM 533 O O . ASP A 1 65 ? -15.242 -34.469 -6.031 1 93.75 65 ASP A O 1
ATOM 537 N N . TYR A 1 66 ? -17.359 -33.906 -6.418 1 93.88 66 TYR A N 1
ATOM 538 C CA . TYR A 1 66 ? -17.078 -32.844 -7.383 1 93.88 66 TYR A CA 1
ATOM 539 C C . TYR A 1 66 ? -16.234 -31.75 -6.754 1 93.88 66 TYR A C 1
ATOM 541 O O . TYR A 1 66 ? -15.258 -31.281 -7.352 1 93.88 66 TYR A O 1
ATOM 549 N N . GLU A 1 67 ? -16.578 -31.406 -5.539 1 94 67 GLU A N 1
ATOM 550 C CA . GLU A 1 67 ? -15.906 -30.297 -4.863 1 94 67 GLU A CA 1
ATOM 551 C C . GLU A 1 67 ? -14.438 -30.609 -4.594 1 94 67 GLU A C 1
ATOM 553 O O . GLU A 1 67 ? -13.562 -29.766 -4.801 1 94 67 GLU A O 1
ATOM 558 N N . SER A 1 68 ? -14.211 -31.797 -4.184 1 94.56 68 SER A N 1
ATOM 559 C CA . SER A 1 68 ? -12.844 -32.219 -3.918 1 94.56 68 SER A CA 1
ATOM 560 C C . SER A 1 68 ? -12.023 -32.281 -5.203 1 94.56 68 SER A C 1
ATOM 562 O O . SER A 1 68 ? -10.844 -31.938 -5.215 1 94.56 68 SER A O 1
ATOM 564 N N . ALA A 1 69 ? -12.633 -32.719 -6.281 1 94.81 69 ALA A N 1
ATOM 565 C CA . ALA A 1 69 ? -11.961 -32.812 -7.574 1 94.81 69 ALA A CA 1
ATOM 566 C C . ALA A 1 69 ? -11.578 -31.438 -8.094 1 94.81 69 ALA A C 1
ATOM 568 O O . ALA A 1 69 ? -10.453 -31.219 -8.531 1 94.81 69 ALA A O 1
ATOM 569 N N . ILE A 1 70 ? -12.5 -30.531 -7.969 1 93.81 70 ILE A N 1
ATOM 570 C CA . ILE A 1 70 ? -12.25 -29.172 -8.43 1 93.81 70 ILE A CA 1
ATOM 571 C C . ILE A 1 70 ? -11.141 -28.531 -7.598 1 93.81 70 ILE A C 1
ATOM 573 O O . ILE A 1 70 ? -10.25 -27.859 -8.141 1 93.81 70 ILE A O 1
ATOM 577 N N . SER A 1 71 ? -11.164 -28.75 -6.332 1 92.38 71 SER A N 1
ATOM 578 C CA . SER A 1 71 ? -10.141 -28.219 -5.441 1 92.38 71 SER A CA 1
ATOM 579 C C . SER A 1 71 ? -8.758 -28.75 -5.801 1 92.38 71 SER A C 1
ATOM 581 O O . SER A 1 71 ? -7.781 -27.984 -5.816 1 92.38 71 SER A O 1
ATOM 583 N N . THR A 1 72 ? -8.727 -30.031 -6.082 1 91.38 72 THR A N 1
ATOM 584 C CA . THR A 1 72 ? -7.469 -30.672 -6.461 1 91.38 72 THR A CA 1
ATOM 585 C C . THR A 1 72 ? -6.938 -30.078 -7.762 1 91.38 72 THR A C 1
ATOM 587 O O . THR A 1 72 ? -5.754 -29.75 -7.863 1 91.38 72 THR A O 1
ATOM 590 N N . LEU A 1 73 ? -7.812 -29.922 -8.734 1 92.56 73 LEU A N 1
ATOM 591 C CA . LEU A 1 73 ? -7.402 -29.375 -10.023 1 92.56 73 LEU A CA 1
ATOM 592 C C . LEU A 1 73 ? -7.012 -27.906 -9.898 1 92.56 73 LEU A C 1
ATOM 594 O O . LEU A 1 73 ? -6.043 -27.469 -10.516 1 92.56 73 LEU A O 1
ATOM 598 N N . GLU A 1 74 ? -7.652 -27.203 -9.109 1 88.88 74 GLU A N 1
ATOM 599 C CA . GLU A 1 74 ? -7.328 -25.797 -8.883 1 88.88 74 GLU A CA 1
ATOM 600 C C . GLU A 1 74 ? -5.934 -25.641 -8.273 1 88.88 74 GLU A C 1
ATOM 602 O O . GLU A 1 74 ? -5.16 -24.781 -8.703 1 88.88 74 GLU A O 1
ATOM 607 N N . LYS A 1 75 ? -5.723 -26.438 -7.328 1 86.25 75 LYS A N 1
ATOM 608 C CA . LYS A 1 75 ? -4.414 -26.422 -6.688 1 86.25 75 LYS A CA 1
ATOM 609 C C . LYS A 1 75 ? -3.311 -26.781 -7.676 1 86.25 75 LYS A C 1
ATOM 611 O O . LYS A 1 75 ? -2.209 -26.234 -7.617 1 86.25 75 LYS A O 1
ATOM 616 N N . LEU A 1 76 ? -3.619 -27.703 -8.508 1 84.94 76 LEU A N 1
ATOM 617 C CA . LEU A 1 76 ? -2.65 -28.219 -9.469 1 84.94 76 LEU A CA 1
ATOM 618 C C . LEU A 1 76 ? -2.373 -27.188 -10.562 1 84.94 76 LEU A C 1
ATOM 620 O O . LEU A 1 76 ? -1.229 -27.016 -10.992 1 84.94 76 LEU A O 1
ATOM 624 N N . TYR A 1 77 ? -3.379 -26.5 -10.992 1 88.06 77 TYR A N 1
ATOM 625 C CA . TYR A 1 77 ? -3.23 -25.656 -12.18 1 88.06 77 TYR A CA 1
ATOM 626 C C . TYR A 1 77 ? -3.145 -24.188 -11.797 1 88.06 77 TYR A C 1
ATOM 628 O O . TYR A 1 77 ? -2.697 -23.359 -12.594 1 88.06 77 TYR A O 1
ATOM 636 N N . VAL A 1 78 ? -3.627 -23.969 -10.648 1 80.69 78 VAL A N 1
ATOM 637 C CA . VAL A 1 78 ? -3.551 -22.578 -10.219 1 80.69 78 VAL A CA 1
ATOM 638 C C . VAL A 1 78 ? -2.365 -22.406 -9.273 1 80.69 78 VAL A C 1
ATOM 640 O O . VAL A 1 78 ? -2.379 -22.906 -8.148 1 80.69 78 VAL A O 1
ATOM 643 N N . ARG A 1 79 ? -1.208 -22.125 -9.805 1 71.88 79 ARG A N 1
ATOM 644 C CA . ARG A 1 79 ? -0.035 -21.828 -8.984 1 71.88 79 ARG A CA 1
ATOM 645 C C . ARG A 1 79 ? -0.3 -20.672 -8.039 1 71.88 79 ARG A C 1
ATOM 647 O O . ARG A 1 79 ? -0.762 -19.609 -8.469 1 71.88 79 ARG A O 1
ATOM 654 N N . PRO A 1 80 ? -0.401 -21.141 -6.691 1 73.12 80 PRO A N 1
ATOM 655 C CA . PRO A 1 80 ? -0.626 -20.031 -5.766 1 73.12 80 PRO A CA 1
ATOM 656 C C . PRO A 1 80 ? 0.332 -18.875 -5.996 1 73.12 80 PRO A C 1
ATOM 658 O O . PRO A 1 80 ? 1.512 -19.078 -6.289 1 73.12 80 PRO A O 1
ATOM 661 N N . LYS A 1 81 ? -0.208 -17.766 -6.246 1 78.38 81 LYS A N 1
ATOM 662 C CA . LYS A 1 81 ? 0.608 -16.562 -6.414 1 78.38 81 LYS A CA 1
ATOM 663 C C . LYS A 1 81 ? 1.277 -16.172 -5.102 1 78.38 81 LYS A C 1
ATOM 665 O O . LYS A 1 81 ? 0.648 -16.203 -4.039 1 78.38 81 LYS A O 1
ATOM 670 N N . ASN A 1 82 ? 2.629 -16.234 -5.141 1 88.62 82 ASN A N 1
ATOM 671 C CA . ASN A 1 82 ? 3.344 -15.664 -4.004 1 88.62 82 ASN A CA 1
ATOM 672 C C . ASN A 1 82 ? 3.234 -14.141 -3.98 1 88.62 82 ASN A C 1
ATOM 674 O O . ASN A 1 82 ? 4.086 -13.445 -4.539 1 88.62 82 ASN A O 1
ATOM 678 N N . ILE A 1 83 ? 2.168 -13.695 -3.33 1 91.94 83 ILE A N 1
ATOM 679 C CA . ILE A 1 83 ? 1.853 -12.273 -3.334 1 91.94 83 ILE A CA 1
ATOM 680 C C . ILE A 1 83 ? 2.912 -11.508 -2.547 1 91.94 83 ILE A C 1
ATOM 682 O O . ILE A 1 83 ? 3.25 -10.367 -2.889 1 91.94 83 ILE A O 1
ATOM 686 N N . ILE A 1 84 ? 3.436 -12.102 -1.559 1 94.44 84 ILE A N 1
ATOM 687 C CA . ILE A 1 84 ? 4.434 -11.445 -0.724 1 94.44 84 ILE A CA 1
ATOM 688 C C . ILE A 1 84 ? 5.676 -11.125 -1.557 1 94.44 84 ILE A C 1
ATOM 690 O O . ILE A 1 84 ? 6.188 -10 -1.513 1 94.44 84 ILE A O 1
ATOM 694 N N . TYR A 1 85 ? 6.102 -12.102 -2.283 1 95 85 TYR A N 1
ATOM 695 C CA . TYR A 1 85 ? 7.262 -11.891 -3.143 1 95 85 TYR A CA 1
ATOM 696 C C . TYR A 1 85 ? 6.949 -10.875 -4.234 1 95 85 TYR A C 1
ATOM 698 O O . TYR A 1 85 ? 7.777 -10.016 -4.547 1 95 85 TYR A O 1
ATOM 706 N N . ALA A 1 86 ? 5.812 -11.031 -4.855 1 94.62 86 ALA A N 1
ATOM 707 C CA . ALA A 1 86 ? 5.414 -10.117 -5.922 1 94.62 86 ALA A CA 1
ATOM 708 C C . ALA A 1 86 ? 5.383 -8.672 -5.426 1 94.62 86 ALA A C 1
ATOM 710 O O . ALA A 1 86 ? 5.855 -7.762 -6.109 1 94.62 86 ALA A O 1
ATOM 711 N N . ARG A 1 87 ? 4.801 -8.445 -4.23 1 95.62 87 ARG A N 1
ATOM 712 C CA . ARG A 1 87 ? 4.727 -7.109 -3.643 1 95.62 87 ARG A CA 1
ATOM 713 C C . ARG A 1 87 ? 6.117 -6.562 -3.346 1 95.62 87 ARG A C 1
ATOM 715 O O . ARG A 1 87 ? 6.398 -5.391 -3.596 1 95.62 87 ARG A O 1
ATOM 722 N N . HIS A 1 88 ? 6.953 -7.41 -2.789 1 96 88 HIS A N 1
ATOM 723 C CA . HIS A 1 88 ? 8.328 -7.016 -2.523 1 96 88 HIS A CA 1
ATOM 724 C C . HIS A 1 88 ? 9.047 -6.613 -3.811 1 96 88 HIS A C 1
ATOM 726 O O . HIS A 1 88 ? 9.734 -5.59 -3.85 1 96 88 HIS A O 1
ATOM 732 N N . PHE A 1 89 ? 8.859 -7.414 -4.777 1 95.88 89 PHE A N 1
ATOM 733 C CA . PHE A 1 89 ? 9.508 -7.172 -6.062 1 95.88 89 PHE A CA 1
ATOM 734 C C . PHE A 1 89 ? 9.023 -5.863 -6.672 1 95.88 89 PHE A C 1
ATOM 736 O O . PHE A 1 89 ? 9.82 -5.09 -7.203 1 95.88 89 PHE A O 1
ATOM 743 N N . LEU A 1 90 ? 7.773 -5.59 -6.602 1 96.81 90 LEU A N 1
ATOM 744 C CA . LEU A 1 90 ? 7.203 -4.344 -7.094 1 96.81 90 LEU A CA 1
ATOM 745 C C . LEU A 1 90 ? 7.801 -3.143 -6.367 1 96.81 90 LEU A C 1
ATOM 747 O O . LEU A 1 90 ? 8.258 -2.189 -7 1 96.81 90 LEU A O 1
ATOM 751 N N . GLN A 1 91 ? 7.832 -3.186 -5.047 1 95.62 91 GLN A N 1
ATOM 752 C CA . GLN A 1 91 ? 8.227 -2.047 -4.223 1 95.62 91 GLN A CA 1
ATOM 753 C C . GLN A 1 91 ? 9.727 -1.792 -4.316 1 95.62 91 GLN A C 1
ATOM 755 O O . GLN A 1 91 ? 10.188 -0.673 -4.078 1 95.62 91 GLN A O 1
ATOM 760 N N . THR A 1 92 ? 10.477 -2.836 -4.648 1 95.12 92 THR A N 1
ATOM 761 C CA . THR A 1 92 ? 11.93 -2.682 -4.688 1 95.12 92 THR A CA 1
ATOM 762 C C . THR A 1 92 ? 12.414 -2.539 -6.125 1 95.12 92 THR A C 1
ATOM 764 O O . THR A 1 92 ? 13.625 -2.453 -6.371 1 95.12 92 THR A O 1
ATOM 767 N N . CYS A 1 93 ? 11.516 -2.473 -7.086 1 96.31 93 CYS A N 1
ATOM 768 C CA . CYS A 1 93 ? 11.867 -2.328 -8.492 1 96.31 93 CYS A CA 1
ATOM 769 C C . CYS A 1 93 ? 12.508 -0.969 -8.758 1 96.31 93 CYS A C 1
ATOM 771 O O . CYS A 1 93 ? 11.992 0.058 -8.305 1 96.31 93 CYS A O 1
ATOM 773 N N . LYS A 1 94 ? 13.586 -0.966 -9.492 1 96.69 94 LYS A N 1
ATOM 774 C CA . LYS A 1 94 ? 14.273 0.275 -9.844 1 96.69 94 LYS A CA 1
ATOM 775 C C . LYS A 1 94 ? 14.227 0.524 -11.344 1 96.69 94 LYS A C 1
ATOM 777 O O . LYS A 1 94 ? 14.312 -0.417 -12.141 1 96.69 94 LYS A O 1
ATOM 782 N N . GLN A 1 95 ? 14.148 1.779 -11.656 1 96.56 95 GLN A N 1
ATOM 783 C CA . GLN A 1 95 ? 14.172 2.176 -13.062 1 96.56 95 GLN A CA 1
ATOM 784 C C . GLN A 1 95 ? 15.531 1.885 -13.695 1 96.56 95 GLN A C 1
ATOM 786 O O . GLN A 1 95 ? 16.562 2.25 -13.148 1 96.56 95 GLN A O 1
ATOM 791 N N . ASP A 1 96 ? 15.406 1.228 -14.828 1 94 96 ASP A N 1
ATOM 792 C CA . ASP A 1 96 ? 16.641 0.945 -15.547 1 94 96 ASP A CA 1
ATOM 793 C C . ASP A 1 96 ? 17.188 2.199 -16.234 1 94 96 ASP A C 1
ATOM 795 O O . ASP A 1 96 ? 16.406 3.074 -16.625 1 94 96 ASP A O 1
ATOM 799 N N . THR A 1 97 ? 18.484 2.25 -16.453 1 91.62 97 THR A N 1
ATOM 800 C CA . THR A 1 97 ? 19.141 3.404 -17.062 1 91.62 97 THR A CA 1
ATOM 801 C C . THR A 1 97 ? 18.641 3.627 -18.484 1 91.62 97 THR A C 1
ATOM 803 O O . THR A 1 97 ? 18.578 4.766 -18.953 1 91.62 97 THR A O 1
ATOM 806 N N . SER A 1 98 ? 18.297 2.598 -19.141 1 92.88 98 SER A N 1
ATOM 807 C CA . SER A 1 98 ? 17.875 2.686 -20.547 1 92.88 98 SER A CA 1
ATOM 808 C C . SER A 1 98 ? 16.359 2.861 -20.641 1 92.88 98 SER A C 1
ATOM 810 O O . SER A 1 98 ? 15.82 3.039 -21.734 1 92.88 98 SER A O 1
ATOM 812 N N . GLN A 1 99 ? 15.734 2.961 -19.609 1 92.12 99 GLN A N 1
ATOM 813 C CA . GLN A 1 99 ? 14.273 3.018 -19.547 1 92.12 99 GLN A CA 1
ATOM 814 C C . GLN A 1 99 ? 13.797 4.434 -19.234 1 92.12 99 GLN A C 1
ATOM 816 O O . GLN A 1 99 ? 14.297 5.078 -18.312 1 92.12 99 GLN A O 1
ATOM 821 N N . ASP A 1 100 ? 12.93 4.938 -20.141 1 95 100 ASP A N 1
ATOM 822 C CA . ASP A 1 100 ? 12.32 6.215 -19.766 1 95 100 ASP A CA 1
ATOM 823 C C . ASP A 1 100 ? 11.195 6.016 -18.75 1 95 100 ASP A C 1
ATOM 825 O O . ASP A 1 100 ? 10.875 4.883 -18.391 1 95 100 ASP A O 1
ATOM 829 N N . VAL A 1 101 ? 10.594 7.07 -18.281 1 95.12 101 VAL A N 1
ATOM 830 C CA . VAL A 1 101 ? 9.625 7.027 -17.203 1 95.12 101 VAL A CA 1
ATOM 831 C C . VAL A 1 101 ? 8.367 6.289 -17.656 1 95.12 101 VAL A C 1
ATOM 833 O O . VAL A 1 101 ? 7.766 5.535 -16.891 1 95.12 101 VAL A O 1
ATOM 836 N N . ASP A 1 102 ? 7.953 6.496 -18.906 1 96.31 102 ASP A N 1
ATOM 837 C CA . ASP A 1 102 ? 6.773 5.828 -19.453 1 96.31 102 ASP A CA 1
ATOM 838 C C . ASP A 1 102 ? 6.953 4.312 -19.453 1 96.31 102 ASP A C 1
ATOM 840 O O . ASP A 1 102 ? 6.051 3.576 -19.047 1 96.31 102 ASP A O 1
ATOM 844 N N . GLN A 1 103 ? 8.07 3.92 -19.859 1 96.94 103 GLN A N 1
ATOM 845 C CA . GLN A 1 103 ? 8.383 2.496 -19.891 1 96.94 103 GLN A CA 1
ATOM 846 C C . GLN A 1 103 ? 8.445 1.918 -18.484 1 96.94 103 GLN A C 1
ATOM 848 O O . GLN A 1 103 ? 8.008 0.792 -18.25 1 96.94 103 GLN A O 1
ATOM 853 N N . PHE A 1 104 ? 9.039 2.736 -17.672 1 97.31 104 PHE A N 1
ATOM 854 C CA . PHE A 1 104 ? 9.156 2.295 -16.281 1 97.31 104 PHE A CA 1
ATOM 855 C C . PHE A 1 104 ? 7.785 2.129 -15.648 1 97.31 104 PHE A C 1
ATOM 857 O O . PHE A 1 104 ? 7.508 1.112 -15.008 1 97.31 104 PHE A O 1
ATOM 864 N N . VAL A 1 105 ? 6.832 3.047 -15.859 1 97.19 105 VAL A N 1
ATOM 865 C CA . VAL A 1 105 ? 5.48 2.984 -15.312 1 97.19 105 VAL A CA 1
ATOM 866 C C . VAL A 1 105 ? 4.758 1.759 -15.867 1 97.19 105 VAL A C 1
ATOM 868 O O . VAL A 1 105 ? 4.059 1.058 -15.133 1 97.19 105 VAL A O 1
ATOM 871 N N . GLN A 1 106 ? 4.941 1.518 -17.109 1 96.38 106 GLN A N 1
ATOM 872 C CA . GLN A 1 106 ? 4.305 0.355 -17.719 1 96.38 106 GLN A CA 1
ATOM 873 C C . GLN A 1 106 ? 4.816 -0.941 -17.094 1 96.38 106 GLN A C 1
ATOM 875 O O . GLN A 1 106 ? 4.043 -1.875 -16.875 1 96.38 106 GLN A O 1
ATOM 880 N N . ARG A 1 107 ? 6.117 -0.954 -16.906 1 96.81 107 ARG A N 1
ATOM 881 C CA . ARG A 1 107 ? 6.711 -2.115 -16.25 1 96.81 107 ARG A CA 1
ATOM 882 C C . ARG A 1 107 ? 6.133 -2.311 -14.859 1 96.81 107 ARG A C 1
ATOM 884 O O . ARG A 1 107 ? 5.777 -3.43 -14.477 1 96.81 107 ARG A O 1
ATOM 891 N N . LEU A 1 108 ? 6.004 -1.256 -14.102 1 97.75 108 LEU A N 1
ATOM 892 C CA . LEU A 1 108 ? 5.461 -1.328 -12.75 1 97.75 108 LEU A CA 1
ATOM 893 C C . LEU A 1 108 ? 4.008 -1.794 -12.766 1 97.75 108 LEU A C 1
ATOM 895 O O . LEU A 1 108 ? 3.602 -2.607 -11.938 1 97.75 108 LEU A O 1
ATOM 899 N N . LYS A 1 109 ? 3.227 -1.296 -13.719 1 97 109 LYS A N 1
ATOM 900 C CA . LYS A 1 109 ? 1.834 -1.718 -13.852 1 97 109 LYS A CA 1
ATOM 901 C C . LYS A 1 109 ? 1.739 -3.209 -14.164 1 97 109 LYS A C 1
ATOM 903 O O . LYS A 1 109 ? 0.847 -3.896 -13.656 1 97 109 LYS A O 1
ATOM 908 N N . SER A 1 110 ? 2.633 -3.637 -14.938 1 95.62 110 SER A N 1
ATOM 909 C CA . SER A 1 110 ? 2.672 -5.059 -15.266 1 95.62 110 SER A CA 1
ATOM 910 C C . SER A 1 110 ? 3.004 -5.902 -14.039 1 95.62 110 SER A C 1
ATOM 912 O O . SER A 1 110 ? 2.391 -6.945 -13.812 1 95.62 110 SER A O 1
ATOM 914 N N . LEU A 1 111 ? 3.979 -5.465 -13.289 1 94.88 111 LEU A N 1
ATOM 915 C CA . LEU A 1 111 ? 4.359 -6.164 -12.07 1 94.88 111 LEU A CA 1
ATOM 916 C C . LEU A 1 111 ? 3.213 -6.176 -11.07 1 94.88 111 LEU A C 1
ATOM 918 O O . LEU A 1 111 ? 3.012 -7.164 -10.359 1 94.88 111 LEU A O 1
ATOM 922 N N . ALA A 1 112 ? 2.438 -5.109 -10.984 1 96 112 ALA A N 1
ATOM 923 C CA . ALA A 1 112 ? 1.352 -4.957 -10.023 1 96 112 ALA A CA 1
ATOM 924 C C . ALA A 1 112 ? 0.253 -5.988 -10.258 1 96 112 ALA A C 1
ATOM 926 O O . ALA A 1 112 ? -0.471 -6.359 -9.336 1 96 112 ALA A O 1
ATOM 927 N N . LYS A 1 113 ? 0.127 -6.48 -11.461 1 91.12 113 LYS A N 1
ATOM 928 C CA . LYS A 1 113 ? -0.898 -7.461 -11.797 1 91.12 113 LYS A CA 1
ATOM 929 C C . LYS A 1 113 ? -0.69 -8.766 -11.031 1 91.12 113 LYS A C 1
ATOM 931 O O . LYS A 1 113 ? -1.643 -9.508 -10.789 1 91.12 113 LYS A O 1
ATOM 936 N N . ASN A 1 114 ? 0.536 -8.977 -10.625 1 89.56 114 ASN A N 1
ATOM 937 C CA . ASN A 1 114 ? 0.869 -10.203 -9.906 1 89.56 114 ASN A CA 1
ATOM 938 C C . ASN A 1 114 ? 0.684 -10.039 -8.406 1 89.56 114 ASN A C 1
ATOM 940 O O . ASN A 1 114 ? 0.833 -11 -7.648 1 89.56 114 ASN A O 1
ATOM 944 N N . CYS A 1 115 ? 0.323 -8.898 -7.898 1 93.31 115 CYS A N 1
ATOM 945 C CA . CYS A 1 115 ? 0.31 -8.602 -6.473 1 93.31 115 CYS A CA 1
ATOM 946 C C . CYS A 1 115 ? -1.075 -8.828 -5.879 1 93.31 115 CYS A C 1
ATOM 948 O O . CYS A 1 115 ? -1.252 -8.766 -4.66 1 93.31 115 CYS A O 1
ATOM 950 N N . ASP A 1 116 ? -2.07 -9.133 -6.652 1 89.69 116 ASP A N 1
ATOM 951 C CA . ASP A 1 116 ? -3.426 -9.453 -6.207 1 89.69 116 ASP A CA 1
ATOM 952 C C . ASP A 1 116 ? -3.945 -8.391 -5.242 1 89.69 116 ASP A C 1
ATOM 954 O O . ASP A 1 116 ? -4.391 -8.711 -4.137 1 89.69 116 ASP A O 1
ATOM 958 N N . PHE A 1 117 ? -3.912 -7.121 -5.648 1 93.81 117 PHE A N 1
ATOM 959 C CA . PHE A 1 117 ? -4.441 -6.035 -4.828 1 93.81 117 PHE A CA 1
ATOM 960 C C . PHE A 1 117 ? -5.961 -6.129 -4.723 1 93.81 117 PHE A C 1
ATOM 962 O O . PHE A 1 117 ? -6.652 -6.234 -5.734 1 93.81 117 PHE A O 1
ATOM 969 N N . LYS A 1 118 ? -6.434 -6.219 -3.508 1 93.25 118 LYS A N 1
ATOM 970 C CA . LYS A 1 118 ? -7.863 -6.297 -3.229 1 93.25 118 LYS A CA 1
ATOM 971 C C . LYS A 1 118 ? -8.359 -5.039 -2.525 1 93.25 118 LYS A C 1
ATOM 973 O O . LYS A 1 118 ? -7.559 -4.191 -2.119 1 93.25 118 LYS A O 1
ATOM 978 N N . ALA A 1 119 ? -9.695 -4.898 -2.52 1 94.94 119 ALA A N 1
ATOM 979 C CA . ALA A 1 119 ? -10.266 -3.842 -1.684 1 94.94 119 ALA A CA 1
ATOM 980 C C . ALA A 1 119 ? -9.938 -4.07 -0.212 1 94.94 119 ALA A C 1
ATOM 982 O O . ALA A 1 119 ? -10.055 -5.191 0.291 1 94.94 119 ALA A O 1
ATOM 983 N N . VAL A 1 120 ? -9.461 -3.045 0.371 1 94.69 120 VAL A N 1
ATOM 984 C CA . VAL A 1 120 ? -9.047 -3.217 1.762 1 94.69 120 VAL A CA 1
ATOM 985 C C . VAL A 1 120 ? -9.57 -2.055 2.602 1 94.69 120 VAL A C 1
ATOM 987 O O . VAL A 1 120 ? -9.766 -0.95 2.09 1 94.69 120 VAL A O 1
ATOM 990 N N . SER A 1 121 ? -9.844 -2.354 3.869 1 96.19 121 SER A N 1
ATOM 991 C CA . SER A 1 121 ? -10.195 -1.313 4.832 1 96.19 121 SER A CA 1
ATOM 992 C C . SER A 1 121 ? -8.977 -0.457 5.18 1 96.19 121 SER A C 1
ATOM 994 O O . SER A 1 121 ? -7.848 -0.806 4.836 1 96.19 121 SER A O 1
ATOM 996 N N . ALA A 1 122 ? -9.242 0.608 5.836 1 95 122 ALA A N 1
ATOM 997 C CA . ALA A 1 122 ? -8.156 1.498 6.246 1 95 122 ALA A CA 1
ATOM 998 C C . ALA A 1 122 ? -7.152 0.767 7.129 1 95 122 ALA A C 1
ATOM 1000 O O . ALA A 1 122 ? -5.941 0.914 6.957 1 95 122 ALA A O 1
ATOM 1001 N N . ILE A 1 123 ? -7.672 -0.02 8.008 1 95.12 123 ILE A N 1
ATOM 1002 C CA . ILE A 1 123 ? -6.824 -0.738 8.953 1 95.12 123 ILE A CA 1
ATOM 1003 C C . ILE A 1 123 ? -6.004 -1.793 8.211 1 95.12 123 ILE A C 1
ATOM 1005 O O . ILE A 1 123 ? -4.797 -1.925 8.438 1 95.12 123 ILE A O 1
ATOM 1009 N N . ASP A 1 124 ? -6.617 -2.527 7.328 1 95.81 124 ASP A N 1
ATOM 1010 C CA . ASP A 1 124 ? -5.926 -3.557 6.559 1 95.81 124 ASP A CA 1
ATOM 1011 C C . ASP A 1 124 ? -4.887 -2.936 5.621 1 95.81 124 ASP A C 1
ATOM 1013 O O . ASP A 1 124 ? -3.814 -3.502 5.414 1 95.81 124 ASP A O 1
ATOM 1017 N N . HIS A 1 125 ? -5.305 -1.801 5.113 1 96.38 125 HIS A N 1
ATOM 1018 C CA . HIS A 1 125 ? -4.383 -1.067 4.254 1 96.38 125 HIS A CA 1
ATOM 1019 C C . HIS A 1 125 ? -3.1 -0.71 5 1 96.38 125 HIS A C 1
ATOM 1021 O O . HIS A 1 125 ? -1.999 -0.93 4.492 1 96.38 125 HIS A O 1
ATOM 1027 N N . GLU A 1 126 ? -3.248 -0.244 6.152 1 96.62 126 GLU A N 1
ATOM 1028 C CA . GLU A 1 126 ? -2.115 0.106 7.004 1 96.62 126 GLU A CA 1
ATOM 1029 C C . GLU A 1 126 ? -1.297 -1.13 7.367 1 96.62 126 GLU A C 1
ATOM 1031 O O . GLU A 1 126 ? -0.07 -1.128 7.246 1 96.62 126 GLU A O 1
ATOM 1036 N N . ASN A 1 127 ? -1.944 -2.148 7.77 1 97 127 ASN A N 1
ATOM 1037 C CA . ASN A 1 127 ? -1.265 -3.367 8.195 1 97 127 ASN A CA 1
ATOM 1038 C C . ASN A 1 127 ? -0.477 -3.998 7.051 1 97 127 ASN A C 1
ATOM 1040 O O . ASN A 1 127 ? 0.642 -4.477 7.25 1 97 127 ASN A O 1
ATOM 1044 N N . GLU A 1 128 ? -1.074 -4.02 5.871 1 96.25 128 GLU A N 1
ATOM 1045 C CA . GLU A 1 128 ? -0.383 -4.578 4.715 1 96.25 128 GLU A CA 1
ATOM 1046 C C . GLU A 1 128 ? 0.858 -3.764 4.367 1 96.25 128 GLU A C 1
ATOM 1048 O O . GLU A 1 128 ? 1.899 -4.324 4.016 1 96.25 128 GLU A O 1
ATOM 1053 N N . SER A 1 129 ? 0.701 -2.439 4.41 1 96.75 129 SER A N 1
ATOM 1054 C CA . SER A 1 129 ? 1.835 -1.572 4.105 1 96.75 129 SER A CA 1
ATOM 1055 C C . SER A 1 129 ? 2.959 -1.755 5.117 1 96.75 129 SER A C 1
ATOM 1057 O O . SER A 1 129 ? 4.137 -1.784 4.75 1 96.75 129 SER A O 1
ATOM 1059 N N . VAL A 1 130 ? 2.582 -1.868 6.383 1 97.69 130 VAL A N 1
ATOM 1060 C CA . VAL A 1 130 ? 3.574 -2.072 7.434 1 97.69 130 VAL A CA 1
ATOM 1061 C C . VAL A 1 130 ? 4.246 -3.432 7.254 1 97.69 130 VAL A C 1
ATOM 1063 O O . VAL A 1 130 ? 5.457 -3.561 7.438 1 97.69 130 VAL A O 1
ATOM 1066 N N . ARG A 1 131 ? 3.451 -4.434 6.938 1 97.5 131 ARG A N 1
ATOM 1067 C CA . ARG A 1 131 ? 4 -5.758 6.672 1 97.5 131 ARG A CA 1
ATOM 1068 C C . ARG A 1 131 ? 5.043 -5.707 5.559 1 97.5 131 ARG A C 1
ATOM 1070 O O . ARG A 1 131 ? 6.141 -6.25 5.707 1 97.5 131 ARG A O 1
ATOM 1077 N N . ASP A 1 132 ? 4.668 -5.082 4.453 1 97.06 132 ASP A N 1
ATOM 1078 C CA . ASP A 1 132 ? 5.582 -4.98 3.322 1 97.06 132 ASP A CA 1
ATOM 1079 C C . ASP A 1 132 ? 6.84 -4.203 3.699 1 97.06 132 ASP A C 1
ATOM 1081 O O . ASP A 1 132 ? 7.949 -4.57 3.295 1 97.06 132 ASP A O 1
ATOM 1085 N N . ALA A 1 133 ? 6.68 -3.125 4.48 1 97.5 133 ALA A N 1
ATOM 1086 C CA . ALA A 1 133 ? 7.82 -2.336 4.941 1 97.5 133 ALA A CA 1
ATOM 1087 C C . ALA A 1 133 ? 8.727 -3.16 5.852 1 97.5 133 ALA A C 1
ATOM 1089 O O . ALA A 1 133 ? 9.953 -3.037 5.793 1 97.5 133 ALA A O 1
ATOM 1090 N N . LEU A 1 134 ? 8.133 -3.965 6.699 1 97.88 134 LEU A N 1
ATOM 1091 C CA . LEU A 1 134 ? 8.883 -4.852 7.578 1 97.88 134 LEU A CA 1
ATOM 1092 C C . LEU A 1 134 ? 9.766 -5.793 6.77 1 97.88 134 LEU A C 1
ATOM 1094 O O . LEU A 1 134 ? 10.969 -5.914 7.043 1 97.88 134 LEU A O 1
ATOM 1098 N N . ILE A 1 135 ? 9.211 -6.375 5.766 1 97.38 135 ILE A N 1
ATOM 1099 C CA . ILE A 1 135 ? 9.922 -7.344 4.938 1 97.38 135 ILE A CA 1
ATOM 1100 C C . ILE A 1 135 ? 11.039 -6.648 4.172 1 97.38 135 ILE A C 1
ATOM 1102 O O . ILE A 1 135 ? 12.172 -7.145 4.129 1 97.38 135 ILE A O 1
ATOM 1106 N N . ASN A 1 136 ? 10.75 -5.492 3.635 1 95.81 136 ASN A N 1
ATOM 1107 C CA . ASN A 1 136 ? 11.719 -4.766 2.822 1 95.81 136 ASN A CA 1
ATOM 1108 C C . ASN A 1 136 ? 12.859 -4.219 3.67 1 95.81 136 ASN A C 1
ATOM 1110 O O . ASN A 1 136 ? 13.992 -4.094 3.193 1 95.81 136 ASN A O 1
ATOM 1114 N N . GLY A 1 137 ? 12.594 -3.881 4.891 1 96.94 137 GLY A N 1
ATOM 1115 C CA . GLY A 1 137 ? 13.562 -3.156 5.699 1 96.94 137 GLY A CA 1
ATOM 1116 C C . GLY A 1 137 ? 14.305 -4.043 6.68 1 96.94 137 GLY A C 1
ATOM 1117 O O . GLY A 1 137 ? 15.188 -3.578 7.402 1 96.94 137 GLY A O 1
ATOM 1118 N N . LEU A 1 138 ? 14.023 -5.289 6.73 1 96.25 138 LEU A N 1
ATOM 1119 C CA . LEU A 1 138 ? 14.656 -6.211 7.664 1 96.25 138 LEU A CA 1
ATOM 1120 C C . LEU A 1 138 ? 16.172 -6.262 7.434 1 96.25 138 LEU A C 1
ATOM 1122 O O . LEU A 1 138 ? 16.625 -6.277 6.289 1 96.25 138 LEU A O 1
ATOM 1126 N N . GLN A 1 139 ? 16.891 -6.367 8.5 1 94.88 139 GLN A N 1
ATOM 1127 C CA . GLN A 1 139 ? 18.344 -6.457 8.43 1 94.88 139 GLN A CA 1
ATOM 1128 C C . GLN A 1 139 ? 18.781 -7.863 8.031 1 94.88 139 GLN A C 1
ATOM 1130 O O . GLN A 1 139 ? 19.719 -8.023 7.234 1 94.88 139 GLN A O 1
ATOM 1135 N N . SER A 1 140 ? 18.188 -8.852 8.609 1 95.06 140 SER A N 1
ATOM 1136 C CA . SER A 1 140 ? 18.547 -10.234 8.359 1 95.06 140 SER A CA 1
ATOM 1137 C C . SER A 1 140 ? 18.062 -10.688 6.984 1 95.06 140 SER A C 1
ATOM 1139 O O . SER A 1 140 ? 16.859 -10.773 6.742 1 95.06 140 SER A O 1
ATOM 1141 N N . ILE A 1 141 ? 19 -11.062 6.176 1 94.38 141 ILE A N 1
ATOM 1142 C CA . ILE A 1 141 ? 18.672 -11.539 4.84 1 94.38 141 ILE A CA 1
ATOM 1143 C C . ILE A 1 141 ? 18 -12.906 4.93 1 94.38 141 ILE A C 1
ATOM 1145 O O . ILE A 1 141 ? 17.047 -13.18 4.188 1 94.38 141 ILE A O 1
ATOM 1149 N N . THR A 1 142 ? 18.422 -13.664 5.875 1 95.31 142 THR A N 1
ATOM 1150 C CA . THR A 1 142 ? 17.875 -15.008 6.051 1 95.31 142 THR A CA 1
ATOM 1151 C C . THR A 1 142 ? 16.406 -14.953 6.438 1 95.31 142 THR A C 1
ATOM 1153 O O . THR A 1 142 ? 15.578 -15.68 5.875 1 95.31 142 THR A O 1
ATOM 1156 N N . ILE A 1 143 ? 16.094 -14.07 7.367 1 95.5 143 ILE A N 1
ATOM 1157 C CA . ILE A 1 143 ? 14.703 -13.922 7.801 1 95.5 143 ILE A CA 1
ATOM 1158 C C . ILE A 1 143 ? 13.859 -13.375 6.652 1 95.5 143 ILE A C 1
ATOM 1160 O O . ILE A 1 143 ? 12.742 -13.836 6.422 1 95.5 143 ILE A O 1
ATOM 1164 N N . ARG A 1 144 ? 14.352 -12.414 5.953 1 96.31 144 ARG A N 1
ATOM 1165 C CA . ARG A 1 144 ? 13.625 -11.852 4.82 1 96.31 144 ARG A CA 1
ATOM 1166 C C . ARG A 1 144 ? 13.297 -12.922 3.789 1 96.31 144 ARG A C 1
ATOM 1168 O O . ARG A 1 144 ? 12.164 -13.008 3.312 1 96.31 144 ARG A O 1
ATOM 1175 N N . GLU A 1 145 ? 14.266 -13.75 3.467 1 95.56 145 GLU A N 1
ATOM 1176 C CA . GLU A 1 145 ? 14.062 -14.812 2.484 1 95.56 145 GLU A CA 1
ATOM 1177 C C . GLU A 1 145 ? 12.984 -15.789 2.941 1 95.56 145 GLU A C 1
ATOM 1179 O O . GLU A 1 145 ? 12.188 -16.266 2.131 1 95.56 145 GLU A O 1
ATOM 1184 N N . ARG A 1 146 ? 13.008 -16.031 4.227 1 95.19 146 ARG A N 1
ATOM 1185 C CA . ARG A 1 146 ? 11.992 -16.922 4.785 1 95.19 146 ARG A CA 1
ATOM 1186 C C . ARG A 1 146 ? 10.602 -16.312 4.645 1 95.19 146 ARG A C 1
ATOM 1188 O O . ARG A 1 146 ? 9.641 -17.016 4.312 1 95.19 146 ARG A O 1
ATOM 1195 N N . LEU A 1 147 ? 10.484 -15.078 4.902 1 95.94 147 LEU A N 1
ATOM 1196 C CA . LEU A 1 147 ? 9.203 -14.398 4.781 1 95.94 147 LEU A CA 1
ATOM 1197 C C . LEU A 1 147 ? 8.75 -14.336 3.324 1 95.94 147 LEU A C 1
ATOM 1199 O O . LEU A 1 147 ? 7.578 -14.547 3.023 1 95.94 147 LEU A O 1
ATOM 1203 N N . LEU A 1 148 ? 9.711 -14.07 2.436 1 95.31 148 LEU A N 1
ATOM 1204 C CA . LEU A 1 148 ? 9.422 -13.93 1.013 1 95.31 148 LEU A CA 1
ATOM 1205 C C . LEU A 1 148 ? 8.984 -15.258 0.41 1 95.31 148 LEU A C 1
ATOM 1207 O O . LEU A 1 148 ? 8.344 -15.281 -0.646 1 95.31 148 LEU A O 1
ATOM 1211 N N . ALA A 1 149 ? 9.273 -16.312 1.104 1 92.75 149 ALA A N 1
ATOM 1212 C CA . ALA A 1 149 ? 8.93 -17.656 0.618 1 92.75 149 ALA A CA 1
ATOM 1213 C C . ALA A 1 149 ? 7.465 -17.984 0.896 1 92.75 149 ALA A C 1
ATOM 1215 O O . ALA A 1 149 ? 6.922 -18.938 0.344 1 92.75 149 ALA A O 1
ATOM 1216 N N . GLN A 1 150 ? 6.855 -17.141 1.715 1 90.94 150 GLN A N 1
ATOM 1217 C CA . GLN A 1 150 ? 5.453 -17.375 2.047 1 90.94 150 GLN A CA 1
ATOM 1218 C C . GLN A 1 150 ? 4.535 -16.797 0.971 1 90.94 150 GLN A C 1
ATOM 1220 O O . GLN A 1 150 ? 4.801 -15.719 0.428 1 90.94 150 GLN A O 1
ATOM 1225 N N . ASN A 1 151 ? 3.453 -17.578 0.667 1 87.25 151 ASN A N 1
ATOM 1226 C CA . ASN A 1 151 ? 2.51 -17.109 -0.342 1 87.25 151 ASN A CA 1
ATOM 1227 C C . ASN A 1 151 ? 1.651 -15.953 0.185 1 87.25 151 ASN A C 1
ATOM 1229 O O . ASN A 1 151 ? 1.361 -15.008 -0.544 1 87.25 151 ASN A O 1
ATOM 1233 N N . GLU A 1 152 ? 1.116 -16.172 1.314 1 88.25 152 GLU A N 1
ATOM 1234 C CA . GLU A 1 152 ? 0.339 -15.141 2.006 1 88.25 152 GLU A CA 1
ATOM 1235 C C . GLU A 1 152 ? 0.79 -14.992 3.455 1 88.25 152 GLU A C 1
ATOM 1237 O O . GLU A 1 152 ? 1.111 -15.984 4.117 1 88.25 152 GLU A O 1
ATOM 1242 N N . LEU A 1 153 ? 0.884 -13.781 3.84 1 92.19 153 LEU A N 1
ATOM 1243 C CA . LEU A 1 153 ? 1.391 -13.477 5.172 1 92.19 153 LEU A CA 1
ATOM 1244 C C . LEU A 1 153 ? 0.72 -12.227 5.734 1 92.19 153 LEU A C 1
ATOM 1246 O O . LEU A 1 153 ? 0.67 -11.195 5.066 1 92.19 153 LEU A O 1
ATOM 1250 N N . THR A 1 154 ? 0.085 -12.398 6.93 1 94.69 154 THR A N 1
ATOM 1251 C CA . THR A 1 154 ? -0.406 -11.203 7.617 1 94.69 154 THR A CA 1
ATOM 1252 C C . THR A 1 154 ? 0.725 -10.516 8.375 1 94.69 154 THR A C 1
ATOM 1254 O O . THR A 1 154 ? 1.808 -11.078 8.539 1 94.69 154 THR A O 1
ATOM 1257 N N . LEU A 1 155 ? 0.49 -9.273 8.797 1 96.56 155 LEU A N 1
ATOM 1258 C CA . LEU A 1 155 ? 1.488 -8.555 9.586 1 96.56 155 LEU A CA 1
ATOM 1259 C C . LEU A 1 155 ? 1.862 -9.344 10.836 1 96.56 155 LEU A C 1
ATOM 1261 O O . LEU A 1 155 ? 3.045 -9.477 11.164 1 96.56 155 LEU A O 1
ATOM 1265 N N . ASP A 1 156 ? 0.82 -9.852 11.508 1 95.81 156 ASP A N 1
ATOM 1266 C CA . ASP A 1 156 ? 1.063 -10.602 12.734 1 95.81 156 ASP A CA 1
ATOM 1267 C C . ASP A 1 156 ? 1.886 -11.859 12.453 1 95.81 156 ASP A C 1
ATOM 1269 O O . ASP A 1 156 ? 2.814 -12.18 13.195 1 95.81 156 ASP A O 1
ATOM 1273 N N . GLU A 1 157 ? 1.57 -12.562 11.43 1 95.81 157 GLU A N 1
ATOM 1274 C CA . GLU A 1 157 ? 2.32 -13.75 11.047 1 95.81 157 GLU A CA 1
ATOM 1275 C C . GLU A 1 157 ? 3.762 -13.406 10.68 1 95.81 157 GLU A C 1
ATOM 1277 O O . GLU A 1 157 ? 4.691 -14.125 11.047 1 95.81 157 GLU A O 1
ATOM 1282 N N . ALA A 1 158 ? 3.936 -12.32 9.914 1 95.94 158 ALA A N 1
ATOM 1283 C CA . ALA A 1 158 ? 5.277 -11.875 9.539 1 95.94 158 ALA A CA 1
ATOM 1284 C C . ALA A 1 158 ? 6.102 -11.523 10.773 1 95.94 158 ALA A C 1
ATOM 1286 O O . ALA A 1 158 ? 7.281 -11.875 10.859 1 95.94 158 ALA A O 1
ATOM 1287 N N . HIS A 1 159 ? 5.441 -10.805 11.688 1 95.75 159 HIS A N 1
ATOM 1288 C CA . HIS A 1 159 ? 6.102 -10.422 12.93 1 95.75 159 HIS A CA 1
ATOM 1289 C C . HIS A 1 159 ? 6.52 -11.656 13.734 1 95.75 159 HIS A C 1
ATOM 1291 O O . HIS A 1 159 ? 7.625 -11.695 14.273 1 95.75 159 HIS A O 1
ATOM 1297 N N . GLU A 1 160 ? 5.688 -12.625 13.758 1 93.62 160 GLU A N 1
ATOM 1298 C CA . GLU A 1 160 ? 5.957 -13.844 14.508 1 93.62 160 GLU A CA 1
ATOM 1299 C C . GLU A 1 160 ? 7.078 -14.656 13.859 1 93.62 160 GLU A C 1
ATOM 1301 O O . GLU A 1 160 ? 7.914 -15.227 14.555 1 93.62 160 GLU A O 1
ATOM 1306 N N . LEU A 1 161 ? 7.078 -14.695 12.547 1 92.31 161 LEU A N 1
ATOM 1307 C CA . LEU A 1 161 ? 8.07 -15.469 11.812 1 92.31 161 LEU A CA 1
ATOM 1308 C C . LEU A 1 161 ? 9.422 -14.766 11.828 1 92.31 161 LEU A C 1
ATOM 1310 O O . LEU A 1 161 ? 10.461 -15.406 11.641 1 92.31 161 LEU A O 1
ATOM 1314 N N . ALA A 1 162 ? 9.398 -13.492 11.977 1 90.81 162 ALA A N 1
ATOM 1315 C CA . ALA A 1 162 ? 10.641 -12.711 11.953 1 90.81 162 ALA A CA 1
ATOM 1316 C C . ALA A 1 162 ? 11.359 -12.789 13.297 1 90.81 162 ALA A C 1
ATOM 1318 O O . ALA A 1 162 ? 12.594 -12.859 13.344 1 90.81 162 ALA A O 1
ATOM 1319 N N . MET B 1 1 ? -28.422 29.719 33.156 1 37.22 1 MET B N 1
ATOM 1320 C CA . MET B 1 1 ? -27.656 28.469 33.25 1 37.22 1 MET B CA 1
ATOM 1321 C C . MET B 1 1 ? -26.5 28.453 32.281 1 37.22 1 MET B C 1
ATOM 1323 O O . MET B 1 1 ? -26.688 28.641 31.078 1 37.22 1 MET B O 1
ATOM 1327 N N . GLU B 1 2 ? -25.312 28.906 32.531 1 47.28 2 GLU B N 1
ATOM 1328 C CA . GLU B 1 2 ? -24.141 29 31.672 1 47.28 2 GLU B CA 1
ATOM 1329 C C . GLU B 1 2 ? -23.922 27.703 30.891 1 47.28 2 GLU B C 1
ATOM 1331 O O . GLU B 1 2 ? -24.047 26.609 31.438 1 47.28 2 GLU B O 1
ATOM 1336 N N . PRO B 1 3 ? -24.094 27.641 29.609 1 56.59 3 PRO B N 1
ATOM 1337 C CA . PRO B 1 3 ? -23.984 26.344 28.906 1 56.59 3 PRO B CA 1
ATOM 1338 C C . PRO B 1 3 ? -22.828 25.484 29.453 1 56.59 3 PRO B C 1
ATOM 1340 O O . PRO B 1 3 ? -21.781 26.016 29.812 1 56.59 3 PRO B O 1
ATOM 1343 N N . LEU B 1 4 ? -23.094 24.531 30.188 1 59.91 4 LEU B N 1
ATOM 1344 C CA . LEU B 1 4 ? -22.234 23.578 30.875 1 59.91 4 LEU B CA 1
ATOM 1345 C C . LEU B 1 4 ? -20.984 23.266 30.062 1 59.91 4 LEU B C 1
ATOM 1347 O O . LEU B 1 4 ? -19.922 23.047 30.625 1 59.91 4 LEU B O 1
ATOM 1351 N N . LEU B 1 5 ? -21.078 23.25 28.688 1 66.38 5 LEU B N 1
ATOM 1352 C CA . LEU B 1 5 ? -19.891 22.859 27.922 1 66.38 5 LEU B CA 1
ATOM 1353 C C . LEU B 1 5 ? -19.312 24.047 27.188 1 66.38 5 LEU B C 1
ATOM 1355 O O . LEU B 1 5 ? -19.578 24.234 26 1 66.38 5 LEU B O 1
ATOM 1359 N N . ARG B 1 6 ? -18.812 25.047 27.859 1 76.12 6 ARG B N 1
ATOM 1360 C CA . ARG B 1 6 ? -18.234 26.234 27.234 1 76.12 6 ARG B CA 1
ATOM 1361 C C . ARG B 1 6 ? -16.766 25.984 26.891 1 76.12 6 ARG B C 1
ATOM 1363 O O . ARG B 1 6 ? -15.953 25.688 27.766 1 76.12 6 ARG B O 1
ATOM 1370 N N . PRO B 1 7 ? -16.531 26 25.5 1 82.31 7 PRO B N 1
ATOM 1371 C CA . PRO B 1 7 ? -15.133 25.797 25.125 1 82.31 7 PRO B CA 1
ATOM 1372 C C . PRO B 1 7 ? -14.211 26.875 25.672 1 82.31 7 PRO B C 1
ATOM 1374 O O . PRO B 1 7 ? -14.664 27.984 25.984 1 82.31 7 PRO B O 1
ATOM 1377 N N . LYS B 1 8 ? -12.969 26.516 25.938 1 88.31 8 LYS B N 1
ATOM 1378 C CA . LYS B 1 8 ? -11.953 27.5 26.281 1 88.31 8 LYS B CA 1
ATOM 1379 C C . LYS B 1 8 ? -11.578 28.344 25.062 1 88.31 8 LYS B C 1
ATOM 1381 O O . LYS B 1 8 ? -11.781 27.906 23.922 1 88.31 8 LYS B O 1
ATOM 1386 N N . CYS B 1 9 ? -11.242 29.547 25.297 1 90.88 9 CYS B N 1
ATOM 1387 C CA . CYS B 1 9 ? -10.766 30.375 24.188 1 90.88 9 CYS B CA 1
ATOM 1388 C C . CYS B 1 9 ? -9.523 29.766 23.547 1 90.88 9 CYS B C 1
ATOM 1390 O O . CYS B 1 9 ? -8.633 29.281 24.25 1 90.88 9 CYS B O 1
ATOM 1392 N N . PHE B 1 10 ? -9.477 29.703 22.219 1 93.19 10 PHE B N 1
ATOM 1393 C CA . PHE B 1 10 ? -8.398 29.078 21.453 1 93.19 10 PHE B CA 1
ATOM 1394 C C . PHE B 1 10 ? -7.254 30.062 21.234 1 93.19 10 PHE B C 1
ATOM 1396 O O . PHE B 1 10 ? -7.461 31.156 20.719 1 93.19 10 PHE B O 1
ATOM 1403 N N . ASP B 1 11 ? -6.062 29.75 21.703 1 89.44 11 ASP B N 1
ATOM 1404 C CA . ASP B 1 11 ? -4.922 30.656 21.641 1 89.44 11 ASP B CA 1
ATOM 1405 C C . ASP B 1 11 ? -3.668 29.922 21.156 1 89.44 11 ASP B C 1
ATOM 1407 O O . ASP B 1 11 ? -2.549 30.391 21.359 1 89.44 11 ASP B O 1
ATOM 1411 N N . ALA B 1 12 ? -3.822 28.844 20.484 1 87.75 12 ALA B N 1
ATOM 1412 C CA . ALA B 1 12 ? -2.658 28.031 20.125 1 87.75 12 ALA B CA 1
ATOM 1413 C C . ALA B 1 12 ? -1.806 28.734 19.078 1 87.75 12 ALA B C 1
ATOM 1415 O O . ALA B 1 12 ? -2.334 29.406 18.188 1 87.75 12 ALA B O 1
ATOM 1416 N N . ASP B 1 13 ? -0.502 28.625 19.281 1 87.94 13 ASP B N 1
ATOM 1417 C CA . ASP B 1 13 ? 0.464 29.047 18.281 1 87.94 13 ASP B CA 1
ATOM 1418 C C . ASP B 1 13 ? 0.514 28.062 17.109 1 87.94 13 ASP B C 1
ATOM 1420 O O . ASP B 1 13 ? 0.73 26.875 17.312 1 87.94 13 ASP B O 1
ATOM 1424 N N . PRO B 1 14 ? 0.257 28.641 15.867 1 86.06 14 PRO B N 1
ATOM 1425 C CA . PRO B 1 14 ? 0.266 27.766 14.695 1 86.06 14 PRO B CA 1
ATOM 1426 C C . PRO B 1 14 ? 1.613 27.078 14.484 1 86.06 14 PRO B C 1
ATOM 1428 O O . PRO B 1 14 ? 1.683 26.031 13.828 1 86.06 14 PRO B O 1
ATOM 1431 N N . ASN B 1 15 ? 2.689 27.609 15 1 82.69 15 ASN B N 1
ATOM 1432 C CA . ASN B 1 15 ? 4.027 27.062 14.797 1 82.69 15 ASN B CA 1
ATOM 1433 C C . ASN B 1 15 ? 4.398 26.078 15.898 1 82.69 15 ASN B C 1
ATOM 1435 O O . ASN B 1 15 ? 5.469 25.469 15.859 1 82.69 15 ASN B O 1
ATOM 1439 N N . SER B 1 16 ? 3.477 25.906 16.828 1 83.38 16 SER B N 1
ATOM 1440 C CA . SER B 1 16 ? 3.734 24.953 17.891 1 83.38 16 SER B CA 1
ATOM 1441 C C . SER B 1 16 ? 3.592 23.516 17.391 1 83.38 16 SER B C 1
ATOM 1443 O O . SER B 1 16 ? 2.732 23.234 16.547 1 83.38 16 SER B O 1
ATOM 1445 N N . PRO B 1 17 ? 4.5 22.594 17.875 1 80.12 17 PRO B N 1
ATOM 1446 C CA . PRO B 1 17 ? 4.445 21.203 17.422 1 80.12 17 PRO B CA 1
ATOM 1447 C C . PRO B 1 17 ? 3.109 20.531 17.734 1 80.12 17 PRO B C 1
ATOM 1449 O O . PRO B 1 17 ? 2.699 19.609 17.031 1 80.12 17 PRO B O 1
ATOM 1452 N N . ASP B 1 18 ? 2.396 21.031 18.719 1 84.06 18 ASP B N 1
ATOM 1453 C CA . ASP B 1 18 ? 1.135 20.406 19.109 1 84.06 18 ASP B CA 1
ATOM 1454 C C . ASP B 1 18 ? -0.056 21.219 18.609 1 84.06 18 ASP B C 1
ATOM 1456 O O . ASP B 1 18 ? -1.185 21.031 19.062 1 84.06 18 ASP B O 1
ATOM 1460 N N . ALA B 1 19 ? 0.213 22.094 17.703 1 87.12 19 ALA B N 1
ATOM 1461 C CA . ALA B 1 19 ? -0.815 23.016 17.219 1 87.12 19 ALA B CA 1
ATOM 1462 C C . ALA B 1 19 ? -1.993 22.25 16.625 1 87.12 19 ALA B C 1
ATOM 1464 O O . ALA B 1 19 ? -3.152 22.578 16.891 1 87.12 19 ALA B O 1
ATOM 1465 N N . THR B 1 20 ? -1.656 21.312 15.828 1 87 20 THR B N 1
ATOM 1466 C CA . THR B 1 20 ? -2.701 20.547 15.164 1 87 20 THR B CA 1
ATOM 1467 C C . THR B 1 20 ? -3.582 19.828 16.188 1 87 20 THR B C 1
ATOM 1469 O O . THR B 1 20 ? -4.809 19.859 16.094 1 87 20 THR B O 1
ATOM 1472 N N . THR B 1 21 ? -2.934 19.188 17.109 1 87.12 21 THR B N 1
ATOM 1473 C CA . THR B 1 21 ? -3.666 18.469 18.141 1 87.12 21 THR B CA 1
ATOM 1474 C C . THR B 1 21 ? -4.547 19.422 18.938 1 87.12 21 THR B C 1
ATOM 1476 O O . THR B 1 21 ? -5.707 19.125 19.219 1 87.12 21 THR B O 1
ATOM 1479 N N . ARG B 1 22 ? -4.062 20.531 19.312 1 89.19 22 ARG B N 1
ATOM 1480 C CA . ARG B 1 22 ? -4.805 21.531 20.078 1 89.19 22 ARG B CA 1
ATOM 1481 C C . ARG B 1 22 ? -5.988 22.062 19.281 1 89.19 22 ARG B C 1
ATOM 1483 O O . ARG B 1 22 ? -7.082 22.25 19.812 1 89.19 22 ARG B O 1
ATOM 1490 N N . TRP B 1 23 ? -5.742 22.25 18.047 1 92.19 23 TRP B N 1
ATOM 1491 C CA . TRP B 1 23 ? -6.824 22.703 17.188 1 92.19 23 TRP B CA 1
ATOM 1492 C C . TRP B 1 23 ? -7.945 21.672 17.109 1 92.19 23 TRP B C 1
ATOM 1494 O O . TRP B 1 23 ? -9.117 22.016 17.297 1 92.19 23 TRP B O 1
ATOM 1504 N N . ASN B 1 24 ? -7.559 20.484 16.844 1 90 24 ASN B N 1
ATOM 1505 C CA . ASN B 1 24 ? -8.555 19.422 16.703 1 90 24 ASN B CA 1
ATOM 1506 C C . ASN B 1 24 ? -9.391 19.266 17.969 1 90 24 ASN B C 1
ATOM 1508 O O . ASN B 1 24 ? -10.609 19.109 17.891 1 90 24 ASN B O 1
ATOM 1512 N N . HIS B 1 25 ? -8.742 19.25 19.031 1 91.44 25 HIS B N 1
ATOM 1513 C CA . HIS B 1 25 ? -9.438 19.156 20.312 1 91.44 25 HIS B CA 1
ATOM 1514 C C . HIS B 1 25 ? -10.375 20.328 20.531 1 91.44 25 HIS B C 1
ATOM 1516 O O . HIS B 1 25 ? -11.555 20.156 20.844 1 91.44 25 HIS B O 1
ATOM 1522 N N . TRP B 1 26 ? -9.859 21.453 20.375 1 93.44 26 TRP B N 1
ATOM 1523 C CA . TRP B 1 26 ? -10.648 22.656 20.594 1 93.44 26 TRP B CA 1
ATOM 1524 C C . TRP B 1 26 ? -11.82 22.734 19.625 1 93.44 26 TRP B C 1
ATOM 1526 O O . TRP B 1 26 ? -12.945 23.047 20.031 1 93.44 26 TRP B O 1
ATOM 1536 N N . PHE B 1 27 ? -11.492 22.484 18.359 1 93 27 PHE B N 1
ATOM 1537 C CA . PHE B 1 27 ? -12.531 22.562 17.344 1 93 27 PHE B CA 1
ATOM 1538 C C . PHE B 1 27 ? -13.664 21.594 17.641 1 93 27 PHE B C 1
ATOM 1540 O O . PHE B 1 27 ? -14.836 21.938 17.469 1 93 27 PHE B O 1
ATOM 1547 N N . ARG B 1 28 ? -13.359 20.438 18.062 1 91.5 28 ARG B N 1
ATOM 1548 C CA . ARG B 1 28 ? -14.375 19.469 18.453 1 91.5 28 ARG B CA 1
ATOM 1549 C C . ARG B 1 28 ? -15.227 20 19.609 1 91.5 28 ARG B C 1
ATOM 1551 O O . ARG B 1 28 ? -16.453 19.891 19.578 1 91.5 28 ARG B O 1
ATOM 1558 N N . THR B 1 29 ? -14.672 20.562 20.672 1 90.88 29 THR B N 1
ATOM 1559 C CA . THR B 1 29 ? -15.383 21.141 21.797 1 90.88 29 THR B CA 1
ATOM 1560 C C . THR B 1 29 ? -16.266 22.297 21.359 1 90.88 29 THR B C 1
ATOM 1562 O O . THR B 1 29 ? -17.391 22.453 21.828 1 90.88 29 THR B O 1
ATOM 1565 N N . PHE B 1 30 ? -15.742 23.109 20.438 1 92.25 30 PHE B N 1
ATOM 1566 C CA . PHE B 1 30 ? -16.469 24.25 19.922 1 92.25 30 PHE B CA 1
ATOM 1567 C C . PHE B 1 30 ? -17.703 23.812 19.156 1 92.25 30 PHE B C 1
ATOM 1569 O O . PHE B 1 30 ? -18.781 24.375 19.312 1 92.25 30 PHE B O 1
ATOM 1576 N N . GLN B 1 31 ? -17.547 22.797 18.312 1 90.38 31 GLN B N 1
ATOM 1577 C CA . GLN B 1 31 ? -18.672 22.25 17.562 1 90.38 31 GLN B CA 1
ATOM 1578 C C . GLN B 1 31 ? -19.734 21.703 18.484 1 90.38 31 GLN B C 1
ATOM 1580 O O . GLN B 1 31 ? -20.938 21.875 18.25 1 90.38 31 GLN B O 1
ATOM 1585 N N . THR B 1 32 ? -19.281 20.969 19.484 1 88.5 32 THR B N 1
ATOM 1586 C CA . THR B 1 32 ? -20.219 20.469 20.484 1 88.5 32 THR B CA 1
ATOM 1587 C C . THR B 1 32 ? -21 21.609 21.141 1 88.5 32 THR B C 1
ATOM 1589 O O . THR B 1 32 ? -22.203 21.516 21.312 1 88.5 32 THR B O 1
ATOM 1592 N N . PHE B 1 33 ? -20.344 22.672 21.469 1 88 33 PHE B N 1
ATOM 1593 C CA . PHE B 1 33 ? -20.969 23.859 22.062 1 88 33 PHE B CA 1
ATOM 1594 C C . PHE B 1 33 ? -22 24.453 21.109 1 88 33 PHE B C 1
ATOM 1596 O O . PHE B 1 33 ? -23.109 24.781 21.531 1 88 33 PHE B O 1
ATOM 1603 N N . LEU B 1 34 ? -21.625 24.562 19.844 1 87.56 34 LEU B N 1
ATOM 1604 C CA . LEU B 1 34 ? -22.547 25.109 18.859 1 87.56 34 LEU B CA 1
ATOM 1605 C C . LEU B 1 34 ? -23.797 24.266 18.75 1 87.56 34 LEU B C 1
ATOM 1607 O O . LEU B 1 34 ? -24.891 24.797 18.531 1 87.56 34 LEU B O 1
ATOM 1611 N N . GLY B 1 35 ? -23.594 23.016 18.844 1 85.62 35 GLY B N 1
ATOM 1612 C CA . GLY B 1 35 ? -24.719 22.109 18.766 1 85.62 35 GLY B CA 1
ATOM 1613 C C . GLY B 1 35 ? -25.641 22.188 19.969 1 85.62 35 GLY B C 1
ATOM 1614 O O . GLY B 1 35 ? -26.828 21.859 19.859 1 85.62 35 GLY B O 1
ATOM 1615 N N . THR B 1 36 ? -25.078 22.453 21.078 1 81.06 36 THR B N 1
ATOM 1616 C CA . THR B 1 36 ? -25.875 22.5 22.297 1 81.06 36 THR B CA 1
ATOM 1617 C C . THR B 1 36 ? -26.656 23.812 22.391 1 81.06 36 THR B C 1
ATOM 1619 O O . THR B 1 36 ? -27.703 23.875 23.016 1 81.06 36 THR B O 1
ATOM 1622 N N . VAL B 1 37 ? -26.062 24.781 21.844 1 75.38 37 VAL B N 1
ATOM 1623 C CA . VAL B 1 37 ? -26.688 26.094 21.922 1 75.38 37 VAL B CA 1
ATOM 1624 C C . VAL B 1 37 ? -27.891 26.141 20.969 1 75.38 37 VAL B C 1
ATOM 1626 O O . VAL B 1 37 ? -27.766 25.812 19.781 1 75.38 37 VAL B O 1
ATOM 1629 N N . GLU B 1 38 ? -29.156 25.719 21.297 1 64.94 38 GLU B N 1
ATOM 1630 C CA . GLU B 1 38 ? -30.453 25.641 20.625 1 64.94 38 GLU B CA 1
ATOM 1631 C C . GLU B 1 38 ? -30.828 26.969 20 1 64.94 38 GLU B C 1
ATOM 1633 O O . GLU B 1 38 ? -31.969 27.156 19.562 1 64.94 38 GLU B O 1
ATOM 1638 N N . SER B 1 39 ? -29.938 27.906 19.906 1 64.5 39 SER B N 1
ATOM 1639 C CA . SER B 1 39 ? -30.5 29.156 19.406 1 64.5 39 SER B CA 1
ATOM 1640 C C . SER B 1 39 ? -30.344 29.266 17.906 1 64.5 39 SER B C 1
ATOM 1642 O O . SER B 1 39 ? -29.234 29.172 17.375 1 64.5 39 SER B O 1
ATOM 1644 N N . PRO B 1 40 ? -31.5 29.094 17.078 1 63.34 40 PRO B N 1
ATOM 1645 C CA . PRO B 1 40 ? -31.5 29.234 15.617 1 63.34 40 PRO B CA 1
ATOM 1646 C C . PRO B 1 40 ? -30.844 30.531 15.148 1 63.34 40 PRO B C 1
ATOM 1648 O O . PRO B 1 40 ? -30.5 30.656 13.969 1 63.34 40 PRO B O 1
ATOM 1651 N N . LYS B 1 41 ? -30.703 31.516 16.016 1 68.62 41 LYS B N 1
ATOM 1652 C CA . LYS B 1 41 ? -30.25 32.812 15.586 1 68.62 41 LYS B CA 1
ATOM 1653 C C . LYS B 1 41 ? -28.781 33.031 15.961 1 68.62 41 LYS B C 1
ATOM 1655 O O . LYS B 1 41 ? -28.281 34.156 15.898 1 68.62 41 LYS B O 1
ATOM 1660 N N . LEU B 1 42 ? -28.141 31.953 16.312 1 77.31 42 LEU B N 1
ATOM 1661 C CA . LEU B 1 42 ? -26.75 32.094 16.703 1 77.31 42 LEU B CA 1
ATOM 1662 C C . LEU B 1 42 ? -25.875 32.375 15.5 1 77.31 42 LEU B C 1
ATOM 1664 O O . LEU B 1 42 ? -25.953 31.672 14.492 1 77.31 42 LEU B O 1
ATOM 1668 N N . ASN B 1 43 ? -25.297 33.625 15.469 1 87.62 43 ASN B N 1
ATOM 1669 C CA . ASN B 1 43 ? -24.281 33.938 14.469 1 87.62 43 ASN B CA 1
ATOM 1670 C C . ASN B 1 43 ? -23 33.125 14.711 1 87.62 43 ASN B C 1
ATOM 1672 O O . ASN B 1 43 ? -22.219 33.469 15.609 1 87.62 43 ASN B O 1
ATOM 1676 N N . LYS B 1 44 ? -22.781 32.094 13.953 1 90.56 44 LYS B N 1
ATOM 1677 C CA . LYS B 1 44 ? -21.672 31.172 14.141 1 90.56 44 LYS B CA 1
ATOM 1678 C C . LYS B 1 44 ? -20.328 31.891 14.055 1 90.56 44 LYS B C 1
ATOM 1680 O O . LYS B 1 44 ? -19.391 31.578 14.797 1 90.56 44 LYS B O 1
ATOM 1685 N N . LEU B 1 45 ? -20.281 32.812 13.125 1 93.06 45 LEU B N 1
ATOM 1686 C CA . LEU B 1 45 ? -19.031 33.531 12.945 1 93.06 45 LEU B CA 1
ATOM 1687 C C . LEU B 1 45 ? -18.688 34.344 14.18 1 93.06 45 LEU B C 1
ATOM 1689 O O . LEU B 1 45 ? -17.562 34.344 14.664 1 93.06 45 LEU B O 1
ATOM 1693 N N . GLU B 1 46 ? -19.656 35.094 14.664 1 91.94 46 GLU B N 1
ATOM 1694 C CA . GLU B 1 46 ? -19.453 35.906 15.844 1 91.94 46 GLU B CA 1
ATOM 1695 C C . GLU B 1 46 ? -19.125 35.062 17.062 1 91.94 46 GLU B C 1
ATOM 1697 O O . GLU B 1 46 ? -18.312 35.469 17.906 1 91.94 46 GLU B O 1
ATOM 1702 N N . THR B 1 47 ? -19.797 33.969 17.094 1 91.69 47 THR B N 1
ATOM 1703 C CA . THR B 1 47 ? -19.531 33.062 18.188 1 91.69 47 THR B CA 1
ATOM 1704 C C . THR B 1 47 ? -18.094 32.562 18.125 1 91.69 47 THR B C 1
ATOM 1706 O O . THR B 1 47 ? -17.406 32.469 19.156 1 91.69 47 THR B O 1
ATOM 1709 N N . LEU B 1 48 ? -17.594 32.156 16.922 1 93.62 48 LEU B N 1
ATOM 1710 C CA . LEU B 1 48 ? -16.219 31.703 16.719 1 93.62 48 LEU B CA 1
ATOM 1711 C C . LEU B 1 48 ? -15.242 32.781 17.156 1 93.62 48 LEU B C 1
ATOM 1713 O O . LEU B 1 48 ? -14.289 32.5 17.891 1 93.62 48 LEU B O 1
ATOM 1717 N N . ILE B 1 49 ? -15.492 34.031 16.766 1 93 49 ILE B N 1
ATOM 1718 C CA . ILE B 1 49 ? -14.609 35.156 17.062 1 93 49 ILE B CA 1
ATOM 1719 C C . ILE B 1 49 ? -14.531 35.344 18.578 1 93 49 ILE B C 1
ATOM 1721 O O . ILE B 1 49 ? -13.469 35.688 19.109 1 93 49 ILE B O 1
ATOM 1725 N N . TYR B 1 50 ? -15.609 35.031 19.172 1 90.88 50 TYR B N 1
ATOM 1726 C CA . TYR B 1 50 ? -15.664 35.156 20.625 1 90.88 50 TYR B CA 1
ATOM 1727 C C . TYR B 1 50 ? -14.75 34.156 21.297 1 90.88 50 TYR B C 1
ATOM 1729 O O . TYR B 1 50 ? -14.117 34.469 22.312 1 90.88 50 TYR B O 1
ATOM 1737 N N . PHE B 1 51 ? -14.656 33.094 20.734 1 93.44 51 PHE B N 1
ATOM 1738 C CA . PHE B 1 51 ? -13.953 31.984 21.391 1 93.44 51 PHE B CA 1
ATOM 1739 C C . PHE B 1 51 ? -12.523 31.875 20.875 1 93.44 51 PHE B C 1
ATOM 1741 O O . PHE B 1 51 ? -11.82 30.922 21.188 1 93.44 51 PHE B O 1
ATOM 1748 N N . VAL B 1 52 ? -12.008 32.812 20.094 1 93.88 52 VAL B N 1
ATOM 1749 C CA . VAL B 1 52 ? -10.617 32.812 19.656 1 93.88 52 VAL B CA 1
ATOM 1750 C C . VAL B 1 52 ? -9.898 34 20.266 1 93.88 52 VAL B C 1
ATOM 1752 O O . VAL B 1 52 ? -10.477 35.094 20.406 1 93.88 52 VAL B O 1
ATOM 1755 N N . ASP B 1 53 ? -8.633 33.75 20.672 1 93.38 53 ASP B N 1
ATOM 1756 C CA . ASP B 1 53 ? -7.844 34.844 21.219 1 93.38 53 ASP B CA 1
ATOM 1757 C C . ASP B 1 53 ? -7.375 35.812 20.141 1 93.38 53 ASP B C 1
ATOM 1759 O O . ASP B 1 53 ? -7.438 35.469 18.953 1 93.38 53 ASP B O 1
ATOM 1763 N N . ALA B 1 54 ? -6.871 36.938 20.578 1 92.06 54 ALA B N 1
ATOM 1764 C CA . ALA B 1 54 ? -6.484 38.031 19.688 1 92.06 54 ALA B CA 1
ATOM 1765 C C . ALA B 1 54 ? -5.434 37.594 18.672 1 92.06 54 ALA B C 1
ATOM 1767 O O . ALA B 1 54 ? -5.555 37.844 17.484 1 92.06 54 ALA B O 1
ATOM 1768 N N . PRO B 1 55 ? -4.508 36.844 19.047 1 92.25 55 PRO B N 1
ATOM 1769 C CA . PRO B 1 55 ? -3.488 36.438 18.078 1 92.25 55 PRO B CA 1
ATOM 1770 C C . PRO B 1 55 ? -4.043 35.5 16.984 1 92.25 55 PRO B C 1
ATOM 1772 O O . PRO B 1 55 ? -3.537 35.5 15.867 1 92.25 55 PRO B O 1
ATOM 1775 N N . VAL B 1 56 ? -5.035 34.719 17.312 1 93.5 56 VAL B N 1
ATOM 1776 C CA . VAL B 1 56 ? -5.664 33.812 16.359 1 93.5 56 VAL B CA 1
ATOM 1777 C C . VAL B 1 56 ? -6.66 34.594 15.5 1 93.5 56 VAL B C 1
ATOM 1779 O O . VAL B 1 56 ? -6.812 34.312 14.305 1 93.5 56 VAL B O 1
ATOM 1782 N N . TYR B 1 57 ? -7.285 35.625 16.141 1 94.19 57 TYR B N 1
ATOM 1783 C CA . TYR B 1 57 ? -8.305 36.438 15.461 1 94.19 57 TYR B CA 1
ATOM 1784 C C . TYR B 1 57 ? -7.73 37.125 14.234 1 94.19 57 TYR B C 1
ATOM 1786 O O . TYR B 1 57 ? -8.422 37.281 13.219 1 94.19 57 TYR B O 1
ATOM 1794 N N . VAL B 1 58 ? -6.484 37.469 14.227 1 93.31 58 VAL B N 1
ATOM 1795 C CA . VAL B 1 58 ? -5.836 38.219 13.148 1 93.31 58 VAL B CA 1
ATOM 1796 C C . VAL B 1 58 ? -5.957 37.438 11.844 1 93.31 58 VAL B C 1
ATOM 1798 O O . VAL B 1 58 ? -6.125 38 10.773 1 93.31 58 VAL B O 1
ATOM 1801 N N . TYR B 1 59 ? -6.051 36.125 11.922 1 92.81 59 TYR B N 1
ATOM 1802 C CA . TYR B 1 59 ? -6.07 35.281 10.734 1 92.81 59 TYR B CA 1
ATOM 1803 C C . TYR B 1 59 ? -7.473 35.188 10.148 1 92.81 59 TYR B C 1
ATOM 1805 O O . TYR B 1 59 ? -7.637 34.844 8.969 1 92.81 59 TYR B O 1
ATOM 1813 N N . ILE B 1 60 ? -8.484 35.5 10.969 1 94.06 60 ILE B N 1
ATOM 1814 C CA . ILE B 1 60 ? -9.844 35.281 10.469 1 94.06 60 ILE B CA 1
ATOM 1815 C C . ILE B 1 60 ? -10.594 36.625 10.461 1 94.06 60 ILE B C 1
ATOM 1817 O O . ILE B 1 60 ? -11.789 36.656 10.18 1 94.06 60 ILE B O 1
ATOM 1821 N N . ALA B 1 61 ? -10.016 37.719 10.703 1 93.94 61 ALA B N 1
ATOM 1822 C CA . ALA B 1 61 ? -10.633 39.031 10.82 1 93.94 61 ALA B CA 1
ATOM 1823 C C . ALA B 1 61 ? -11.32 39.438 9.516 1 93.94 61 ALA B C 1
ATOM 1825 O O . ALA B 1 61 ? -12.391 40.062 9.539 1 93.94 61 ALA B O 1
ATOM 1826 N N . ASP B 1 62 ? -10.766 39 8.406 1 93.19 62 ASP B N 1
ATOM 1827 C CA . ASP B 1 62 ? -11.281 39.406 7.113 1 93.19 62 ASP B CA 1
ATOM 1828 C C . ASP B 1 62 ? -12.211 38.375 6.516 1 93.19 62 ASP B C 1
ATOM 1830 O O . ASP B 1 62 ? -12.672 38.5 5.383 1 93.19 62 ASP B O 1
ATOM 1834 N N . CYS B 1 63 ? -12.484 37.375 7.328 1 93.69 63 CYS B N 1
ATOM 1835 C CA . CYS B 1 63 ? -13.344 36.344 6.789 1 93.69 63 CYS B CA 1
ATOM 1836 C C . CYS B 1 63 ? -14.805 36.75 6.836 1 93.69 63 CYS B C 1
ATOM 1838 O O . CYS B 1 63 ? -15.281 37.25 7.859 1 93.69 63 CYS B O 1
ATOM 1840 N N . PRO B 1 64 ? -15.484 36.594 5.715 1 93.19 64 PRO B N 1
ATOM 1841 C CA . PRO B 1 64 ? -16.859 37.062 5.613 1 93.19 64 PRO B CA 1
ATOM 1842 C C . PRO B 1 64 ? -17.859 36.125 6.293 1 93.19 64 PRO B C 1
ATOM 1844 O O . PRO B 1 64 ? -18.984 36.562 6.617 1 93.19 64 PRO B O 1
ATOM 1847 N N . ASP B 1 65 ? -17.547 34.875 6.324 1 93.81 65 ASP B N 1
ATOM 1848 C CA . ASP B 1 65 ? -18.5 33.938 6.891 1 93.81 65 ASP B CA 1
ATOM 1849 C C . ASP B 1 65 ? -17.797 32.875 7.727 1 93.81 65 ASP B C 1
ATOM 1851 O O . ASP B 1 65 ? -16.562 32.812 7.754 1 93.81 65 ASP B O 1
ATOM 1855 N N . TYR B 1 66 ? -18.578 32.125 8.406 1 94 66 TYR B N 1
ATOM 1856 C CA . TYR B 1 66 ? -18.109 31.078 9.328 1 94 66 TYR B CA 1
ATOM 1857 C C . TYR B 1 66 ? -17.297 30.031 8.586 1 94 66 TYR B C 1
ATOM 1859 O O . TYR B 1 66 ? -16.234 29.625 9.055 1 94 66 TYR B O 1
ATOM 1867 N N . GLU B 1 67 ? -17.766 29.656 7.422 1 94.12 67 GLU B N 1
ATOM 1868 C CA . GLU B 1 67 ? -17.125 28.578 6.66 1 94.12 67 GLU B CA 1
ATOM 1869 C C . GLU B 1 67 ? -15.727 28.984 6.207 1 94.12 67 GLU B C 1
ATOM 1871 O O . GLU B 1 67 ? -14.789 28.203 6.293 1 94.12 67 GLU B O 1
ATOM 1876 N N . SER B 1 68 ? -15.625 30.172 5.781 1 94.69 68 SER B N 1
ATOM 1877 C CA . SER B 1 68 ? -14.328 30.672 5.34 1 94.69 68 SER B CA 1
ATOM 1878 C C . SER B 1 68 ? -13.359 30.797 6.508 1 94.69 68 SER B C 1
ATOM 1880 O O . SER B 1 68 ? -12.164 30.531 6.363 1 94.69 68 SER B O 1
ATOM 1882 N N . ALA B 1 69 ? -13.859 31.219 7.66 1 94.94 69 ALA B N 1
ATOM 1883 C CA . ALA B 1 69 ? -13.023 31.359 8.852 1 94.94 69 ALA B CA 1
ATOM 1884 C C . ALA B 1 69 ? -12.5 30 9.312 1 94.94 69 ALA B C 1
ATOM 1886 O O . ALA B 1 69 ? -11.312 29.859 9.602 1 94.94 69 ALA B O 1
ATOM 1887 N N . ILE B 1 70 ? -13.367 29.031 9.305 1 93.94 70 ILE B N 1
ATOM 1888 C CA . ILE B 1 70 ? -12.977 27.688 9.727 1 93.94 70 ILE B CA 1
ATOM 1889 C C . ILE B 1 70 ? -11.945 27.125 8.75 1 93.94 70 ILE B C 1
ATOM 1891 O O . ILE B 1 70 ? -10.953 26.516 9.172 1 93.94 70 ILE B O 1
ATOM 1895 N N . SER B 1 71 ? -12.148 27.344 7.5 1 92.62 71 SER B N 1
ATOM 1896 C CA . SER B 1 71 ? -11.219 26.859 6.48 1 92.62 71 SER B CA 1
ATOM 1897 C C . SER B 1 71 ? -9.836 27.484 6.66 1 92.62 71 SER B C 1
ATOM 1899 O O . SER B 1 71 ? -8.82 26.781 6.547 1 92.62 71 SER B O 1
ATOM 1901 N N . THR B 1 72 ? -9.852 28.766 6.938 1 91.69 72 THR B N 1
ATOM 1902 C CA . THR B 1 72 ? -8.594 29.484 7.148 1 91.69 72 THR B CA 1
ATOM 1903 C C . THR B 1 72 ? -7.859 28.938 8.367 1 91.69 72 THR B C 1
ATOM 1905 O O . THR B 1 72 ? -6.652 28.688 8.312 1 91.69 72 THR B O 1
ATOM 1908 N N . LEU B 1 73 ? -8.594 28.719 9.445 1 92.88 73 LEU B N 1
ATOM 1909 C CA . LEU B 1 73 ? -7.984 28.203 10.664 1 92.88 73 LEU B CA 1
ATOM 1910 C C . LEU B 1 73 ? -7.523 26.75 10.477 1 92.88 73 LEU B C 1
ATOM 1912 O O . LEU B 1 73 ? -6.457 26.375 10.961 1 92.88 73 LEU B O 1
ATOM 1916 N N . GLU B 1 74 ? -8.234 26.016 9.789 1 89.19 74 GLU B N 1
ATOM 1917 C CA . GLU B 1 74 ? -7.855 24.625 9.508 1 89.19 74 GLU B CA 1
ATOM 1918 C C . GLU B 1 74 ? -6.547 24.562 8.727 1 89.19 74 GLU B C 1
ATOM 1920 O O . GLU B 1 74 ? -5.668 23.75 9.039 1 89.19 74 GLU B O 1
ATOM 1925 N N . LYS B 1 75 ? -6.508 25.359 7.758 1 86.69 75 LYS B N 1
ATOM 1926 C CA . LYS B 1 75 ? -5.293 25.422 6.949 1 86.69 75 LYS B CA 1
ATOM 1927 C C . LYS B 1 75 ? -4.094 25.859 7.789 1 86.69 75 LYS B C 1
ATOM 1929 O O . LYS B 1 75 ? -2.977 25.375 7.578 1 86.69 75 LYS B O 1
ATOM 1934 N N . LEU B 1 76 ? -4.355 26.766 8.656 1 85.44 76 LEU B N 1
ATOM 1935 C CA . LEU B 1 76 ? -3.303 27.344 9.484 1 85.44 76 LEU B CA 1
ATOM 1936 C C . LEU B 1 76 ? -2.816 26.328 10.516 1 85.44 76 LEU B C 1
ATOM 1938 O O . LEU B 1 76 ? -1.616 26.234 10.789 1 85.44 76 LEU B O 1
ATOM 1942 N N . TYR B 1 77 ? -3.707 25.578 11.078 1 88.44 77 TYR B N 1
ATOM 1943 C CA . TYR B 1 77 ? -3.352 24.75 12.227 1 88.44 77 TYR B CA 1
ATOM 1944 C C . TYR B 1 77 ? -3.219 23.297 11.82 1 88.44 77 TYR B C 1
ATOM 1946 O O . TYR B 1 77 ? -2.617 22.5 12.547 1 88.44 77 TYR B O 1
ATOM 1954 N N . VAL B 1 78 ? -3.836 23.031 10.742 1 81.19 78 VAL B N 1
ATOM 1955 C CA . VAL B 1 78 ? -3.729 21.641 10.289 1 81.19 78 VAL B CA 1
ATOM 1956 C C . VAL B 1 78 ? -2.674 21.547 9.195 1 81.19 78 VAL B C 1
ATOM 1958 O O . VAL B 1 78 ? -2.873 22.047 8.086 1 81.19 78 VAL B O 1
ATOM 1961 N N . ARG B 1 79 ? -1.437 21.328 9.578 1 72.69 79 ARG B N 1
ATOM 1962 C CA . ARG B 1 79 ? -0.373 21.125 8.602 1 72.69 79 ARG B CA 1
ATOM 1963 C C . ARG B 1 79 ? -0.681 19.938 7.695 1 72.69 79 ARG B C 1
ATOM 1965 O O . ARG B 1 79 ? -1.012 18.844 8.18 1 72.69 79 ARG B O 1
ATOM 1972 N N . PRO B 1 80 ? -0.976 20.375 6.379 1 73.56 80 PRO B N 1
ATOM 1973 C CA . PRO B 1 80 ? -1.246 19.25 5.484 1 73.56 80 PRO B CA 1
ATOM 1974 C C . PRO B 1 80 ? -0.187 18.156 5.582 1 73.56 80 PRO B C 1
ATOM 1976 O O . PRO B 1 80 ? 1.004 18.453 5.707 1 73.56 80 PRO B O 1
ATOM 1979 N N . LYS B 1 81 ? -0.62 17.031 5.891 1 78.88 81 LYS B N 1
ATOM 1980 C CA . LYS B 1 81 ? 0.294 15.883 5.941 1 78.88 81 LYS B CA 1
ATOM 1981 C C . LYS B 1 81 ? 0.815 15.539 4.551 1 78.88 81 LYS B C 1
ATOM 1983 O O . LYS B 1 81 ? 0.054 15.523 3.582 1 78.88 81 LYS B O 1
ATOM 1988 N N . ASN B 1 82 ? 2.148 15.68 4.414 1 88.81 82 ASN B N 1
ATOM 1989 C CA . ASN B 1 82 ? 2.748 15.156 3.191 1 88.81 82 ASN B CA 1
ATOM 1990 C C . ASN B 1 82 ? 2.744 13.633 3.176 1 88.81 82 ASN B C 1
ATOM 1992 O O . ASN B 1 82 ? 3.711 13 3.607 1 88.81 82 ASN B O 1
ATOM 1996 N N . ILE B 1 83 ? 1.619 13.102 2.668 1 91.81 83 ILE B N 1
ATOM 1997 C CA . ILE B 1 83 ? 1.41 11.664 2.707 1 91.81 83 ILE B CA 1
ATOM 1998 C C . ILE B 1 83 ? 2.402 10.969 1.776 1 91.81 83 ILE B C 1
ATOM 2000 O O . ILE B 1 83 ? 2.865 9.859 2.062 1 91.81 83 ILE B O 1
ATOM 2004 N N . ILE B 1 84 ? 2.742 11.594 0.731 1 94.44 84 ILE B N 1
ATOM 2005 C CA . ILE B 1 84 ? 3.66 11.008 -0.237 1 94.44 84 ILE B CA 1
ATOM 2006 C C . ILE B 1 84 ? 5.023 10.781 0.415 1 94.44 84 ILE B C 1
ATOM 2008 O O . ILE B 1 84 ? 5.602 9.695 0.295 1 94.44 84 ILE B O 1
ATOM 2012 N N . TYR B 1 85 ? 5.465 11.789 1.086 1 95 85 TYR B N 1
ATOM 2013 C CA . TYR B 1 85 ? 6.746 11.672 1.775 1 95 85 TYR B CA 1
ATOM 2014 C C . TYR B 1 85 ? 6.664 10.641 2.896 1 95 85 TYR B C 1
ATOM 2016 O O . TYR B 1 85 ? 7.582 9.844 3.082 1 95 85 TYR B O 1
ATOM 2024 N N . ALA B 1 86 ? 5.621 10.711 3.668 1 94.62 86 ALA B N 1
ATOM 2025 C CA . ALA B 1 86 ? 5.445 9.781 4.777 1 94.62 86 ALA B CA 1
ATOM 2026 C C . ALA B 1 86 ? 5.441 8.336 4.281 1 94.62 86 ALA B C 1
ATOM 2028 O O . ALA B 1 86 ? 6.074 7.465 4.887 1 94.62 86 ALA B O 1
ATOM 2029 N N . ARG B 1 87 ? 4.719 8.055 3.174 1 95.69 87 ARG B N 1
ATOM 2030 C CA . ARG B 1 87 ? 4.66 6.719 2.598 1 95.69 87 ARG B CA 1
ATOM 2031 C C . ARG B 1 87 ? 6.031 6.27 2.107 1 95.69 87 ARG B C 1
ATOM 2033 O O . ARG B 1 87 ? 6.422 5.121 2.309 1 95.69 87 ARG B O 1
ATOM 2040 N N . HIS B 1 88 ? 6.719 7.176 1.449 1 96 88 HIS B N 1
ATOM 2041 C CA . HIS B 1 88 ? 8.07 6.875 0.996 1 96 88 HIS B CA 1
ATOM 2042 C C . HIS B 1 88 ? 8.984 6.531 2.17 1 96 88 HIS B C 1
ATOM 2044 O O . HIS B 1 88 ? 9.742 5.559 2.107 1 96 88 HIS B O 1
ATOM 2050 N N . PHE B 1 89 ? 8.875 7.32 3.152 1 95.88 89 PHE B N 1
ATOM 2051 C CA . PHE B 1 89 ? 9.703 7.129 4.336 1 95.88 89 PHE B CA 1
ATOM 2052 C C . PHE B 1 89 ? 9.406 5.789 5 1 95.88 89 PHE B C 1
ATOM 2054 O O . PHE B 1 89 ? 10.32 5.07 5.406 1 95.88 89 PHE B O 1
ATOM 2061 N N . LEU B 1 90 ? 8.188 5.43 5.102 1 96.69 90 LEU B N 1
ATOM 2062 C CA . LEU B 1 90 ? 7.781 4.148 5.66 1 96.69 90 LEU B CA 1
ATOM 2063 C C . LEU B 1 90 ? 8.359 2.99 4.852 1 96.69 90 LEU B C 1
ATOM 2065 O O . LEU B 1 90 ? 8.961 2.074 5.414 1 96.69 90 LEU B O 1
ATOM 2069 N N . GLN B 1 91 ? 8.219 3.029 3.537 1 95.62 91 GLN B N 1
ATOM 2070 C CA . GLN B 1 91 ? 8.578 1.921 2.658 1 95.62 91 GLN B CA 1
ATOM 2071 C C . GLN B 1 91 ? 10.094 1.775 2.545 1 95.62 91 GLN B C 1
ATOM 2073 O O . GLN B 1 91 ? 10.594 0.693 2.24 1 95.62 91 GLN B O 1
ATOM 2078 N N . THR B 1 92 ? 10.797 2.875 2.775 1 95.12 92 THR B N 1
ATOM 2079 C CA . THR B 1 92 ? 12.25 2.828 2.617 1 95.12 92 THR B CA 1
ATOM 2080 C C . THR B 1 92 ? 12.938 2.725 3.975 1 95.12 92 THR B 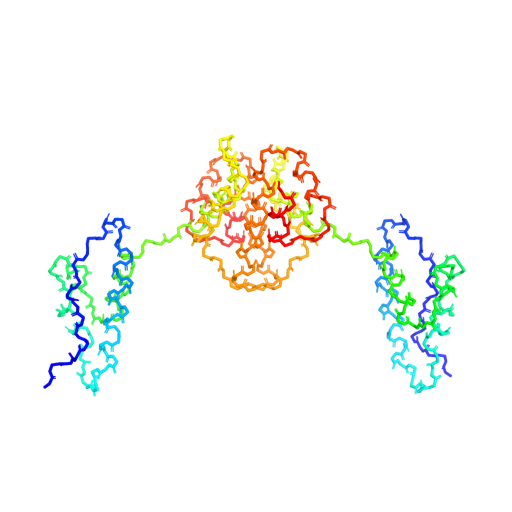C 1
ATOM 2082 O O . THR B 1 92 ? 14.172 2.721 4.051 1 95.12 92 THR B O 1
ATOM 2085 N N . CYS B 1 93 ? 12.18 2.594 5.051 1 96.31 93 CYS B N 1
ATOM 2086 C CA . CYS B 1 93 ? 12.734 2.479 6.395 1 96.31 93 CYS B CA 1
ATOM 2087 C C . CYS B 1 93 ? 13.492 1.167 6.562 1 96.31 93 CYS B C 1
ATOM 2089 O O . CYS B 1 93 ? 12.992 0.106 6.18 1 96.31 93 CYS B O 1
ATOM 2091 N N . LYS B 1 94 ? 14.664 1.239 7.145 1 96.75 94 LYS B N 1
ATOM 2092 C CA . LYS B 1 94 ? 15.477 0.051 7.391 1 96.75 94 LYS B CA 1
ATOM 2093 C C . LYS B 1 94 ? 15.656 -0.194 8.883 1 96.75 94 LYS B C 1
ATOM 2095 O O . LYS B 1 94 ? 15.773 0.753 9.664 1 96.75 94 LYS B O 1
ATOM 2100 N N . GLN B 1 95 ? 15.711 -1.467 9.203 1 96.56 95 GLN B N 1
ATOM 2101 C CA . GLN B 1 95 ? 15.953 -1.853 10.586 1 96.56 95 GLN B CA 1
ATOM 2102 C C . GLN B 1 95 ? 17.359 -1.467 11.031 1 96.56 95 GLN B C 1
ATOM 2104 O O . GLN B 1 95 ? 18.344 -1.761 10.336 1 96.56 95 GLN B O 1
ATOM 2109 N N . ASP B 1 96 ? 17.344 -0.798 12.172 1 94.25 96 ASP B N 1
ATOM 2110 C CA . ASP B 1 96 ? 18.656 -0.426 12.711 1 94.25 96 ASP B CA 1
ATOM 2111 C C . ASP B 1 96 ? 19.359 -1.637 13.305 1 94.25 96 ASP B C 1
ATOM 2113 O O . ASP B 1 96 ? 18.719 -2.564 13.797 1 94.25 96 ASP B O 1
ATOM 2117 N N . THR B 1 97 ? 20.688 -1.597 13.367 1 91.62 97 THR B N 1
ATOM 2118 C CA . THR B 1 97 ? 21.5 -2.699 13.867 1 91.62 97 THR B CA 1
ATOM 2119 C C . THR B 1 97 ? 21.203 -2.949 15.344 1 91.62 97 THR B C 1
ATOM 2121 O O . THR B 1 97 ? 21.297 -4.086 15.82 1 91.62 97 THR B O 1
ATOM 2124 N N . SER B 1 98 ? 20.891 -1.936 16.062 1 93.06 98 SER B N 1
ATOM 2125 C CA . SER B 1 98 ? 20.656 -2.049 17.5 1 93.06 98 SER B CA 1
ATOM 2126 C C . SER B 1 98 ? 19.188 -2.322 17.797 1 93.06 98 SER B C 1
ATOM 2128 O O . SER B 1 98 ? 18.812 -2.523 18.953 1 93.06 98 SER B O 1
ATOM 2130 N N . GLN B 1 99 ? 18.438 -2.48 16.859 1 92.5 99 GLN B N 1
ATOM 2131 C CA . GLN B 1 99 ? 17 -2.637 17 1 92.5 99 GLN B CA 1
ATOM 2132 C C . GLN B 1 99 ? 16.578 -4.082 16.75 1 92.5 99 GLN B C 1
ATOM 2134 O O . GLN B 1 99 ? 16.984 -4.691 15.758 1 92.5 99 GLN B O 1
ATOM 2139 N N . ASP B 1 100 ? 15.891 -4.641 17.75 1 95.06 100 ASP B N 1
ATOM 2140 C CA . ASP B 1 100 ? 15.328 -5.961 17.453 1 95.06 100 ASP B CA 1
ATOM 2141 C C . ASP B 1 100 ? 14.062 -5.848 16.609 1 95.06 100 ASP B C 1
ATOM 2143 O O . ASP B 1 100 ? 13.617 -4.742 16.297 1 95.06 100 ASP B O 1
ATOM 2147 N N . VAL B 1 101 ? 13.484 -6.945 16.219 1 95.19 101 VAL B N 1
ATOM 2148 C CA . VAL B 1 101 ? 12.367 -6.973 15.273 1 95.19 101 VAL B CA 1
ATOM 2149 C C . VAL B 1 101 ? 11.141 -6.324 15.906 1 95.19 101 VAL B C 1
ATOM 2151 O O . VAL B 1 101 ? 10.391 -5.617 15.227 1 95.19 101 VAL B O 1
ATOM 2154 N N . ASP B 1 102 ? 10.906 -6.562 17.203 1 96.38 102 ASP B N 1
ATOM 2155 C CA . ASP B 1 102 ? 9.773 -5.977 17.906 1 96.38 102 ASP B CA 1
ATOM 2156 C C . ASP B 1 102 ? 9.844 -4.449 17.891 1 96.38 102 ASP B C 1
ATOM 2158 O O . ASP B 1 102 ? 8.844 -3.781 17.609 1 96.38 102 ASP B O 1
ATOM 2162 N N . GLN B 1 103 ? 10.977 -3.979 18.141 1 97 103 GLN B N 1
ATOM 2163 C CA . GLN B 1 103 ? 11.195 -2.537 18.141 1 97 103 GLN B CA 1
ATOM 2164 C C . GLN B 1 103 ? 11.023 -1.962 16.734 1 97 103 GLN B C 1
ATOM 2166 O O . GLN B 1 103 ? 10.469 -0.871 16.562 1 97 103 GLN B O 1
ATOM 2171 N N . PHE B 1 104 ? 11.547 -2.738 15.844 1 97.31 104 PHE B N 1
ATOM 2172 C CA . PHE B 1 104 ? 11.438 -2.295 14.461 1 97.31 104 PHE B CA 1
ATOM 2173 C C . PHE B 1 104 ? 9.984 -2.23 14.023 1 97.31 104 PHE B C 1
ATOM 2175 O O . PHE B 1 104 ? 9.547 -1.24 13.43 1 97.31 104 PHE B O 1
ATOM 2182 N N . VAL B 1 105 ? 9.141 -3.211 14.359 1 97.25 105 VAL B N 1
ATOM 2183 C CA . VAL B 1 105 ? 7.723 -3.246 14.008 1 97.25 105 VAL B CA 1
ATOM 2184 C C . VAL B 1 105 ? 6.996 -2.07 14.664 1 97.25 105 VAL B C 1
ATOM 2186 O O . VAL B 1 105 ? 6.156 -1.423 14.031 1 97.25 105 VAL B O 1
ATOM 2189 N N . GLN B 1 106 ? 7.34 -1.806 15.859 1 96.44 106 GLN B N 1
ATOM 2190 C CA . GLN B 1 106 ? 6.715 -0.689 16.562 1 96.44 106 GLN B CA 1
ATOM 2191 C C . GLN B 1 106 ? 7.043 0.639 15.891 1 96.44 106 GLN B C 1
ATOM 2193 O O . GLN B 1 106 ? 6.184 1.516 15.773 1 96.44 106 GLN B O 1
ATOM 2198 N N . ARG B 1 107 ? 8.289 0.732 15.523 1 96.88 107 ARG B N 1
ATOM 2199 C CA . ARG B 1 107 ? 8.711 1.93 14.797 1 96.88 107 ARG B CA 1
ATOM 2200 C C . ARG B 1 107 ? 7.93 2.078 13.492 1 96.88 107 ARG B C 1
ATOM 2202 O O . ARG B 1 107 ? 7.445 3.168 13.172 1 96.88 107 ARG B O 1
ATOM 2209 N N . LEU B 1 108 ? 7.773 1.021 12.75 1 97.75 108 LEU B N 1
ATOM 2210 C CA . LEU B 1 108 ? 7.047 1.05 11.484 1 97.75 108 LEU B CA 1
ATOM 2211 C C . LEU B 1 108 ? 5.582 1.414 11.711 1 97.75 108 LEU B C 1
ATOM 2213 O O . LEU B 1 108 ? 5.008 2.193 10.945 1 97.75 108 LEU B O 1
ATOM 2217 N N . LYS B 1 109 ? 4.973 0.868 12.75 1 97.06 109 LYS B N 1
ATOM 2218 C CA . LYS B 1 109 ? 3.588 1.19 13.078 1 97.06 109 LYS B CA 1
ATOM 2219 C C . LYS B 1 109 ? 3.43 2.672 13.398 1 97.06 109 LYS B C 1
ATOM 2221 O O . LYS B 1 109 ? 2.43 3.293 13.031 1 97.06 109 LYS B O 1
ATOM 2226 N N . SER B 1 110 ? 4.383 3.17 14.055 1 95.69 110 SER B N 1
ATOM 2227 C CA . SER B 1 110 ? 4.363 4.59 14.383 1 95.69 110 SER B CA 1
ATOM 2228 C C . SER B 1 110 ? 4.465 5.453 13.125 1 95.69 110 SER B C 1
ATOM 2230 O O . SER B 1 110 ? 3.758 6.453 12.992 1 95.69 110 SER B O 1
ATOM 2232 N N . LEU B 1 111 ? 5.355 5.07 12.25 1 94.88 111 LEU B N 1
ATOM 2233 C CA . LEU B 1 111 ? 5.516 5.789 10.992 1 94.88 111 LEU B CA 1
ATOM 2234 C C . LEU B 1 111 ? 4.246 5.715 10.156 1 94.88 111 LEU B C 1
ATOM 2236 O O . LEU B 1 111 ? 3.879 6.684 9.484 1 94.88 111 LEU B O 1
ATOM 2240 N N . ALA B 1 112 ? 3.545 4.602 10.172 1 96.06 112 ALA B N 1
ATOM 2241 C CA . ALA B 1 112 ? 2.35 4.363 9.367 1 96.06 112 ALA B CA 1
ATOM 2242 C C . ALA B 1 112 ? 1.225 5.312 9.766 1 96.06 112 ALA B C 1
ATOM 2244 O O . ALA B 1 112 ? 0.355 5.629 8.945 1 96.06 112 ALA B O 1
ATOM 2245 N N . LYS B 1 113 ? 1.227 5.805 10.977 1 91.12 113 LYS B N 1
ATOM 2246 C CA . LYS B 1 113 ? 0.192 6.715 11.461 1 91.12 113 LYS B CA 1
ATOM 2247 C C . LYS B 1 113 ? 0.198 8.023 10.672 1 91.12 113 LYS B C 1
ATOM 2249 O O . LYS B 1 113 ? -0.83 8.695 10.57 1 91.12 113 LYS B O 1
ATOM 2254 N N . ASN B 1 114 ? 1.337 8.32 10.102 1 89.75 114 ASN B N 1
ATOM 2255 C CA . ASN B 1 114 ? 1.479 9.562 9.352 1 89.75 114 ASN B CA 1
ATOM 2256 C C . ASN B 1 114 ? 1.105 9.375 7.883 1 89.75 114 ASN B C 1
ATOM 2258 O O . ASN B 1 114 ? 1.082 10.344 7.117 1 89.75 114 ASN B O 1
ATOM 2262 N N . CYS B 1 115 ? 0.766 8.211 7.426 1 93.44 115 CYS B N 1
ATOM 2263 C CA . CYS B 1 115 ? 0.583 7.906 6.012 1 93.44 115 CYS B CA 1
ATOM 2264 C C . CYS B 1 115 ? -0.883 8.031 5.613 1 93.44 115 CYS B C 1
ATOM 2266 O O . CYS B 1 115 ? -1.217 7.949 4.43 1 93.44 115 CYS B O 1
ATOM 2268 N N . ASP B 1 116 ? -1.796 8.273 6.52 1 89.81 116 ASP B N 1
ATOM 2269 C CA . ASP B 1 116 ? -3.217 8.492 6.262 1 89.81 116 ASP B CA 1
ATOM 2270 C C . ASP B 1 116 ? -3.785 7.395 5.367 1 89.81 116 ASP B C 1
ATOM 2272 O O . ASP B 1 116 ? -4.395 7.68 4.336 1 89.81 116 ASP B O 1
ATOM 2276 N N . PHE B 1 117 ? -3.607 6.129 5.758 1 93.81 117 PHE B N 1
ATOM 2277 C CA . PHE B 1 117 ? -4.164 5.008 5.016 1 93.81 117 PHE B CA 1
ATOM 2278 C C . PHE B 1 117 ? -5.688 4.992 5.113 1 93.81 117 PHE B C 1
ATOM 2280 O O . PHE B 1 117 ? -6.242 5.07 6.211 1 93.81 117 PHE B O 1
ATOM 2287 N N . LYS B 1 118 ? -6.328 5.031 3.975 1 93.38 118 LYS B N 1
ATOM 2288 C CA . LYS B 1 118 ? -7.785 5.008 3.893 1 93.38 118 LYS B CA 1
ATOM 2289 C C . LYS B 1 118 ? -8.281 3.711 3.258 1 93.38 118 LYS B C 1
ATOM 2291 O O . LYS B 1 118 ? -7.484 2.924 2.744 1 93.38 118 LYS B O 1
ATOM 2296 N N . ALA B 1 119 ? -9.594 3.465 3.434 1 95 119 ALA B N 1
ATOM 2297 C CA . ALA B 1 119 ? -10.195 2.367 2.682 1 95 119 ALA B CA 1
ATOM 2298 C C . ALA B 1 119 ? -10.086 2.611 1.178 1 95 119 ALA B C 1
ATOM 2300 O O . ALA B 1 119 ? -10.359 3.715 0.701 1 95 119 ALA B O 1
ATOM 2301 N N . VAL B 1 120 ? -9.617 1.623 0.531 1 94.75 120 VAL B N 1
ATOM 2302 C CA . VAL B 1 120 ? -9.414 1.816 -0.901 1 94.75 120 VAL B CA 1
ATOM 2303 C C . VAL B 1 120 ? -9.961 0.614 -1.666 1 94.75 120 VAL B C 1
ATOM 2305 O O . VAL B 1 120 ? -10.008 -0.499 -1.138 1 94.75 120 VAL B O 1
ATOM 2308 N N . SER B 1 121 ? -10.43 0.896 -2.887 1 96.19 121 SER B N 1
ATOM 2309 C CA . SER B 1 121 ? -10.828 -0.172 -3.799 1 96.19 121 SER B CA 1
ATOM 2310 C C . SER B 1 121 ? -9.609 -0.939 -4.312 1 96.19 121 SER B C 1
ATOM 2312 O O . SER B 1 121 ? -8.469 -0.509 -4.121 1 96.19 121 SER B O 1
ATOM 2314 N N . ALA B 1 122 ? -9.891 -2.037 -4.93 1 94.88 122 ALA B N 1
ATOM 2315 C CA . ALA B 1 122 ? -8.805 -2.846 -5.488 1 94.88 122 ALA B CA 1
ATOM 2316 C C . ALA B 1 122 ? -7.988 -2.045 -6.496 1 94.88 122 ALA B C 1
ATOM 2318 O O . ALA B 1 122 ? -6.758 -2.105 -6.492 1 94.88 122 ALA B O 1
ATOM 2319 N N . ILE B 1 123 ? -8.672 -1.295 -7.289 1 95.06 123 ILE B N 1
ATOM 2320 C CA . ILE B 1 123 ? -8.023 -0.516 -8.336 1 95.06 123 ILE B CA 1
ATOM 2321 C C . ILE B 1 123 ? -7.184 0.596 -7.707 1 95.06 123 ILE B C 1
ATOM 2323 O O . ILE B 1 123 ? -6.031 0.81 -8.094 1 95.06 123 ILE B O 1
ATOM 2327 N N . ASP B 1 124 ? -7.719 1.295 -6.738 1 95.88 124 ASP B N 1
ATOM 2328 C CA . ASP B 1 124 ? -7 2.371 -6.066 1 95.88 124 ASP B CA 1
ATOM 2329 C C . ASP B 1 124 ? -5.805 1.827 -5.285 1 95.88 124 ASP B C 1
ATOM 2331 O O . ASP B 1 124 ? -4.754 2.469 -5.219 1 95.88 124 ASP B O 1
ATOM 2335 N N . HIS B 1 125 ? -6.07 0.661 -4.734 1 96.44 125 HIS B N 1
ATOM 2336 C CA . HIS B 1 125 ? -4.988 -0.004 -4.016 1 96.44 125 HIS B CA 1
ATOM 2337 C C . HIS B 1 125 ? -3.799 -0.273 -4.93 1 96.44 125 HIS B C 1
ATOM 2339 O O . HIS B 1 125 ? -2.656 0.023 -4.574 1 96.44 125 HIS B O 1
ATOM 2345 N N . GLU B 1 126 ? -4.066 -0.758 -6.055 1 96.62 126 GLU B N 1
ATOM 2346 C CA . GLU B 1 126 ? -3.039 -1.031 -7.051 1 96.62 126 GLU B CA 1
ATOM 2347 C C . GLU B 1 126 ? -2.367 0.257 -7.52 1 96.62 126 GLU B C 1
ATOM 2349 O O . GLU B 1 126 ? -1.139 0.343 -7.566 1 96.62 126 GLU B O 1
ATOM 2354 N N . ASN B 1 127 ? -3.139 1.237 -7.816 1 97 127 ASN B N 1
ATOM 2355 C CA . ASN B 1 127 ? -2.613 2.5 -8.328 1 97 127 ASN B CA 1
ATOM 2356 C C . ASN B 1 127 ? -1.721 3.189 -7.301 1 97 127 ASN B C 1
ATOM 2358 O O . ASN B 1 127 ? -0.677 3.742 -7.648 1 97 127 ASN B O 1
ATOM 2362 N N . GLU B 1 128 ? -2.15 3.164 -6.055 1 96.31 128 GLU B N 1
ATOM 2363 C CA . GLU B 1 128 ? -1.347 3.779 -5 1 96.31 128 GLU B CA 1
ATOM 2364 C C . GLU B 1 128 ? -0.016 3.055 -4.828 1 96.31 128 GLU B C 1
ATOM 2366 O O . GLU B 1 128 ? 1.021 3.689 -4.625 1 96.31 128 GLU B O 1
ATOM 2371 N N . SER B 1 129 ? -0.086 1.733 -4.848 1 96.81 129 SER B N 1
ATOM 2372 C CA . SER B 1 129 ? 1.137 0.95 -4.707 1 96.81 129 SER B CA 1
ATOM 2373 C C . SER B 1 129 ? 2.096 1.207 -5.863 1 96.81 129 SER B C 1
ATOM 2375 O O . SER B 1 129 ? 3.307 1.323 -5.66 1 96.81 129 SER B O 1
ATOM 2377 N N . VAL B 1 130 ? 1.538 1.283 -7.066 1 97.62 130 VAL B N 1
ATOM 2378 C CA . VAL B 1 130 ? 2.359 1.552 -8.242 1 97.62 130 VAL B CA 1
ATOM 2379 C C . VAL B 1 130 ? 2.951 2.957 -8.148 1 97.62 130 VAL B C 1
ATOM 2381 O O . VAL B 1 130 ? 4.113 3.17 -8.492 1 97.62 130 VAL B O 1
ATOM 2384 N N . ARG B 1 131 ? 2.141 3.896 -7.723 1 97.5 131 ARG B N 1
ATOM 2385 C CA . ARG B 1 131 ? 2.623 5.262 -7.531 1 97.5 131 ARG B CA 1
ATOM 2386 C C . ARG B 1 131 ? 3.809 5.293 -6.574 1 97.5 131 ARG B C 1
ATOM 2388 O O . ARG B 1 131 ? 4.832 5.91 -6.863 1 97.5 131 ARG B O 1
ATOM 2395 N N . ASP B 1 132 ? 3.646 4.645 -5.434 1 97.06 132 ASP B N 1
ATOM 2396 C CA . ASP B 1 132 ? 4.711 4.617 -4.438 1 97.06 132 ASP B CA 1
ATOM 2397 C C . ASP B 1 132 ? 5.957 3.926 -4.984 1 97.06 132 ASP B C 1
ATOM 2399 O O . ASP B 1 132 ? 7.082 4.367 -4.734 1 97.06 132 ASP B O 1
ATOM 2403 N N . ALA B 1 133 ? 5.77 2.834 -5.746 1 97.5 133 ALA B N 1
ATOM 2404 C CA . ALA B 1 133 ? 6.891 2.125 -6.359 1 97.5 133 ALA B CA 1
ATOM 2405 C C . ALA B 1 133 ? 7.602 3.008 -7.383 1 97.5 133 ALA B C 1
ATOM 2407 O O . ALA B 1 133 ? 8.828 2.973 -7.492 1 97.5 133 ALA B O 1
ATOM 2408 N N . LEU B 1 134 ? 6.84 3.762 -8.133 1 97.88 134 LEU B N 1
ATOM 2409 C CA . LEU B 1 134 ? 7.398 4.695 -9.102 1 97.88 134 LEU B CA 1
ATOM 2410 C C . LEU B 1 134 ? 8.32 5.703 -8.422 1 97.88 134 LEU B C 1
ATOM 2412 O O . LEU B 1 134 ? 9.453 5.906 -8.852 1 97.88 134 LEU B O 1
ATOM 2416 N N . ILE B 1 135 ? 7.855 6.25 -7.34 1 97.31 135 ILE B N 1
ATOM 2417 C CA . ILE B 1 135 ? 8.602 7.27 -6.613 1 97.31 135 ILE B CA 1
ATOM 2418 C C . ILE B 1 135 ? 9.867 6.66 -6.012 1 97.31 135 ILE B C 1
ATOM 2420 O O . ILE B 1 135 ? 10.953 7.238 -6.117 1 97.31 135 ILE B O 1
ATOM 2424 N N . ASN B 1 136 ? 9.734 5.488 -5.453 1 95.75 136 ASN B N 1
ATOM 2425 C CA . ASN B 1 136 ? 10.852 4.832 -4.785 1 95.75 136 ASN B CA 1
ATOM 2426 C C . ASN B 1 136 ? 11.906 4.367 -5.785 1 95.75 136 ASN B C 1
ATOM 2428 O O . ASN B 1 136 ? 13.094 4.332 -5.469 1 95.75 136 ASN B O 1
ATOM 2432 N N . GLY B 1 137 ? 11.5 3.996 -6.957 1 96.88 137 GLY B N 1
ATOM 2433 C CA . GLY B 1 137 ? 12.398 3.336 -7.891 1 96.88 137 GLY B CA 1
ATOM 2434 C C . GLY B 1 137 ? 12.938 4.27 -8.961 1 96.88 137 GLY B C 1
ATOM 2435 O O . GLY B 1 137 ? 13.742 3.861 -9.797 1 96.88 137 GLY B O 1
ATOM 2436 N N . LEU B 1 138 ? 12.562 5.496 -8.961 1 96.31 138 LEU B N 1
ATOM 2437 C CA . LEU B 1 138 ? 13 6.453 -9.969 1 96.31 138 LEU B CA 1
ATOM 2438 C C . LEU B 1 138 ? 14.516 6.609 -9.953 1 96.31 138 LEU B C 1
ATOM 2440 O O . LEU B 1 138 ? 15.125 6.66 -8.875 1 96.31 138 LEU B O 1
ATOM 2444 N N . GLN B 1 139 ? 15.078 6.754 -11.117 1 94.81 139 GLN B N 1
ATOM 2445 C CA . GLN B 1 139 ? 16.516 6.945 -11.25 1 94.81 139 GLN B CA 1
ATOM 2446 C C . GLN B 1 139 ? 16.906 8.383 -10.906 1 94.81 139 GLN B C 1
ATOM 2448 O O . GLN B 1 139 ? 17.922 8.609 -10.242 1 94.81 139 GLN B O 1
ATOM 2453 N N . SER B 1 140 ? 16.172 9.32 -11.391 1 95 140 SER B N 1
ATOM 2454 C CA . SER B 1 140 ? 16.469 10.734 -11.188 1 95 140 SER B CA 1
ATOM 2455 C C . SER B 1 140 ? 16.141 11.164 -9.758 1 95 140 SER B C 1
ATOM 2457 O O . SER B 1 140 ? 14.977 11.156 -9.352 1 95 140 SER B O 1
ATOM 2459 N N . ILE B 1 141 ? 17.156 11.594 -9.078 1 94.44 141 ILE B N 1
ATOM 2460 C CA . ILE B 1 141 ? 16.984 12.062 -7.707 1 94.44 141 ILE B CA 1
ATOM 2461 C C . ILE B 1 141 ? 16.203 13.367 -7.699 1 94.44 141 ILE B C 1
ATOM 2463 O O . ILE B 1 141 ? 15.336 13.578 -6.836 1 94.44 141 ILE B O 1
ATOM 2467 N N . THR B 1 142 ? 16.422 14.156 -8.688 1 95.38 142 THR B N 1
ATOM 2468 C CA . THR B 1 142 ? 15.773 15.461 -8.781 1 95.38 142 THR B CA 1
ATOM 2469 C C . THR B 1 142 ? 14.266 15.297 -8.961 1 95.38 142 THR B C 1
ATOM 2471 O O . THR B 1 142 ? 13.477 15.969 -8.297 1 95.38 142 THR B O 1
ATOM 2474 N N . ILE B 1 143 ? 13.883 14.391 -9.844 1 95.5 143 ILE B N 1
ATOM 2475 C CA . ILE B 1 143 ? 12.461 14.148 -10.086 1 95.5 143 ILE B CA 1
ATOM 2476 C C . ILE B 1 143 ? 11.828 13.547 -8.836 1 95.5 143 ILE B C 1
ATOM 2478 O O . ILE B 1 143 ? 10.719 13.93 -8.445 1 95.5 143 ILE B O 1
ATOM 2482 N N . ARG B 1 144 ? 12.492 12.633 -8.211 1 96.38 144 ARG B N 1
ATOM 2483 C CA . ARG B 1 144 ? 11.969 12.023 -6.988 1 96.38 144 ARG B CA 1
ATOM 2484 C C . ARG B 1 144 ? 11.711 13.078 -5.922 1 96.38 144 ARG B C 1
ATOM 2486 O O . ARG B 1 144 ? 10.648 13.086 -5.293 1 96.38 144 ARG B O 1
ATOM 2493 N N . GLU B 1 145 ? 12.656 13.977 -5.738 1 95.56 145 GLU B N 1
ATOM 2494 C CA . GLU B 1 145 ? 12.516 15.023 -4.734 1 95.56 145 GLU B CA 1
ATOM 2495 C C . GLU B 1 145 ? 11.312 15.922 -5.031 1 95.56 145 GLU B C 1
ATOM 2497 O O . GLU B 1 145 ? 10.609 16.344 -4.113 1 95.56 145 GLU B O 1
ATOM 2502 N N . ARG B 1 146 ? 11.141 16.156 -6.301 1 95.25 146 ARG B N 1
ATOM 2503 C CA . ARG B 1 146 ? 9.992 16.969 -6.711 1 95.25 146 ARG B CA 1
ATOM 2504 C C . ARG B 1 146 ? 8.68 16.266 -6.379 1 95.25 146 ARG B C 1
ATOM 2506 O O . ARG B 1 146 ? 7.734 16.891 -5.91 1 95.25 146 ARG B O 1
ATOM 2513 N N . LEU B 1 147 ? 8.617 15.023 -6.621 1 95.88 147 LEU B N 1
ATOM 2514 C CA . LEU B 1 147 ? 7.414 14.25 -6.328 1 95.88 147 LEU B CA 1
ATOM 2515 C C . LEU B 1 147 ? 7.176 14.164 -4.824 1 95.88 147 LEU B C 1
ATOM 2517 O O . LEU B 1 147 ? 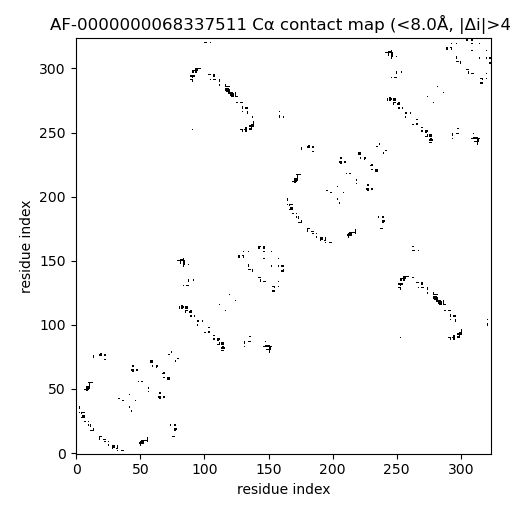6.043 14.297 -4.363 1 95.88 147 LEU B O 1
ATOM 2521 N N . LEU B 1 148 ? 8.258 13.969 -4.074 1 95.31 148 LEU B N 1
ATOM 2522 C CA . LEU B 1 148 ? 8.18 13.812 -2.625 1 95.31 148 LEU B CA 1
ATOM 2523 C C . LEU B 1 148 ? 7.734 15.109 -1.961 1 95.31 148 LEU B C 1
ATOM 2525 O O . LEU B 1 148 ? 7.25 15.102 -0.827 1 95.31 148 LEU B O 1
ATOM 2529 N N . ALA B 1 149 ? 7.855 16.188 -2.688 1 92.69 149 ALA B N 1
ATOM 2530 C CA . ALA B 1 149 ? 7.492 17.5 -2.152 1 92.69 149 ALA B CA 1
ATOM 2531 C C . ALA B 1 149 ? 5.984 17.719 -2.227 1 92.69 149 ALA B C 1
ATOM 2533 O O . ALA B 1 149 ? 5.453 18.641 -1.601 1 92.69 149 ALA B O 1
ATOM 2534 N N . GLN B 1 150 ? 5.328 16.844 -2.953 1 91.12 150 GLN B N 1
ATOM 2535 C CA . GLN B 1 150 ? 3.879 16.969 -3.086 1 91.12 150 GLN B CA 1
ATOM 2536 C C . GLN B 1 150 ? 3.162 16.328 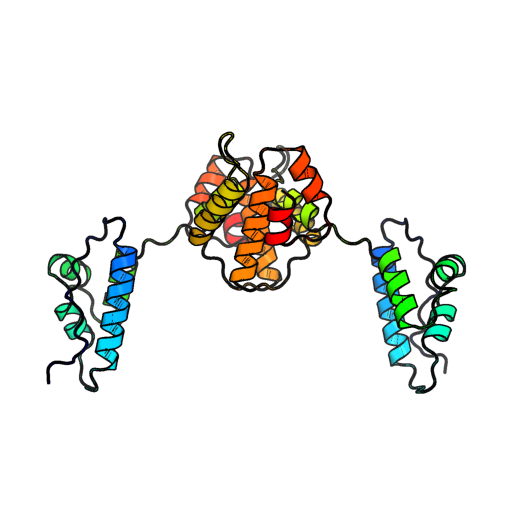-1.898 1 91.12 150 GLN B C 1
ATOM 2538 O O . GLN B 1 150 ? 3.576 15.281 -1.402 1 91.12 150 GLN B O 1
ATOM 2543 N N . ASN B 1 151 ? 2.076 17.031 -1.442 1 87.31 151 ASN B N 1
ATOM 2544 C CA . ASN B 1 151 ? 1.317 16.5 -0.317 1 87.31 151 ASN B CA 1
ATOM 2545 C C . ASN B 1 151 ? 0.476 15.289 -0.729 1 87.31 151 ASN B C 1
ATOM 2547 O O . ASN B 1 151 ? 0.356 14.328 0.026 1 87.31 151 ASN B O 1
ATOM 2551 N N . GLU B 1 152 ? -0.223 15.469 -1.775 1 88.38 152 GLU B N 1
ATOM 2552 C CA . GLU B 1 152 ? -1.016 14.391 -2.363 1 88.38 152 GLU B CA 1
ATOM 2553 C C . GLU B 1 152 ? -0.75 14.266 -3.861 1 88.38 152 GLU B C 1
ATOM 2555 O O . GLU B 1 152 ? -0.572 15.273 -4.551 1 88.38 152 GLU B O 1
ATOM 2560 N N . LEU B 1 153 ? -0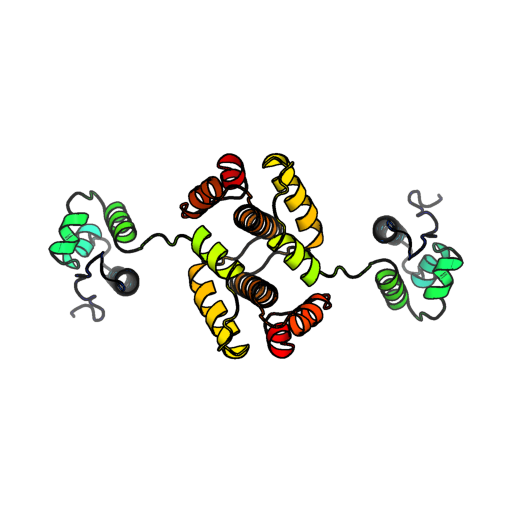.637 13.07 -4.258 1 92 153 LEU B N 1
ATOM 2561 C CA . LEU B 1 153 ? -0.288 12.789 -5.648 1 92 153 LEU B CA 1
ATOM 2562 C C . LEU B 1 153 ? -0.937 11.492 -6.121 1 92 153 LEU B C 1
ATOM 2564 O O . LEU B 1 153 ? -0.82 10.461 -5.465 1 92 153 LEU B O 1
ATOM 2568 N N . THR B 1 154 ? -1.741 11.617 -7.227 1 94.62 154 THR B N 1
ATOM 2569 C CA . THR B 1 154 ? -2.24 10.391 -7.848 1 94.62 154 THR B CA 1
ATOM 2570 C C . THR B 1 154 ? -1.181 9.773 -8.758 1 94.62 154 THR B C 1
ATOM 2572 O O . THR B 1 154 ? -0.172 10.414 -9.062 1 94.62 154 THR B O 1
ATOM 2575 N N . LEU B 1 155 ? -1.392 8.516 -9.148 1 96.5 155 LEU B N 1
ATOM 2576 C CA . LEU B 1 155 ? -0.462 7.863 -10.062 1 96.5 155 LEU B CA 1
ATOM 2577 C C . LEU B 1 155 ? -0.319 8.664 -11.352 1 96.5 155 LEU B C 1
ATOM 2579 O O . LEU B 1 155 ? 0.796 8.875 -11.836 1 96.5 155 LEU B O 1
ATOM 2583 N N . ASP B 1 156 ? -1.474 9.102 -11.867 1 95.75 156 ASP B N 1
ATOM 2584 C CA . ASP B 1 156 ? -1.451 9.859 -13.117 1 95.75 156 ASP B CA 1
ATOM 2585 C C . ASP B 1 156 ? -0.686 11.172 -12.938 1 95.75 156 ASP B C 1
ATOM 2587 O O . ASP B 1 156 ? 0.108 11.555 -13.805 1 95.75 156 ASP B O 1
ATOM 2591 N N . GLU B 1 157 ? -0.906 11.859 -11.883 1 95.88 157 GLU B N 1
ATOM 2592 C CA . GLU B 1 157 ? -0.195 13.102 -11.609 1 95.88 157 GLU B CA 1
ATOM 2593 C C . GLU B 1 157 ? 1.303 12.852 -11.445 1 95.88 157 GLU B C 1
ATOM 2595 O O . GLU B 1 157 ? 2.123 13.641 -11.93 1 95.88 157 GLU B O 1
ATOM 2600 N N . ALA B 1 158 ? 1.656 11.789 -10.703 1 95.88 158 ALA B N 1
ATOM 2601 C CA . ALA B 1 158 ? 3.062 11.438 -10.516 1 95.88 158 ALA B CA 1
ATOM 2602 C C . ALA B 1 158 ? 3.736 11.141 -11.852 1 95.88 158 ALA B C 1
ATOM 2604 O O . ALA B 1 158 ? 4.867 11.57 -12.094 1 95.88 158 ALA B O 1
ATOM 2605 N N . HIS B 1 159 ? 3.014 10.383 -12.68 1 95.62 159 HIS B N 1
ATOM 2606 C CA . HIS B 1 159 ? 3.521 10.039 -14 1 95.62 159 HIS B CA 1
ATOM 2607 C C . HIS B 1 159 ? 3.74 11.289 -14.844 1 95.62 159 HIS B C 1
ATOM 2609 O O . HIS B 1 159 ? 4.754 11.406 -15.539 1 95.62 159 HIS B O 1
ATOM 2615 N N . GLU B 1 160 ? 2.848 12.195 -14.75 1 93.56 160 GLU B N 1
ATOM 2616 C CA . GLU B 1 160 ? 2.928 13.43 -15.523 1 93.56 160 GLU B CA 1
ATOM 2617 C C . GLU B 1 160 ? 4.066 14.312 -15.031 1 93.56 160 GLU B C 1
ATOM 2619 O O . GLU B 1 160 ? 4.758 14.945 -15.828 1 93.56 160 GLU B O 1
ATOM 2624 N N . LEU B 1 161 ? 4.23 14.359 -13.727 1 92.31 161 LEU B N 1
ATOM 2625 C CA . LEU B 1 161 ? 5.258 15.203 -13.125 1 92.31 161 LEU B CA 1
ATOM 2626 C C . LEU B 1 161 ? 6.645 14.602 -13.328 1 92.31 161 LEU B C 1
ATOM 2628 O O . LEU B 1 161 ? 7.648 15.312 -13.273 1 92.31 161 LEU B O 1
ATOM 2632 N N . ALA B 1 162 ? 6.684 13.32 -13.484 1 90.69 162 ALA B N 1
ATOM 2633 C CA . ALA B 1 162 ? 7.965 12.633 -13.641 1 90.69 162 ALA B CA 1
ATOM 2634 C C . ALA B 1 162 ? 8.492 12.758 -15.062 1 90.69 162 ALA B C 1
ATOM 2636 O O . ALA B 1 162 ? 9.695 12.914 -15.281 1 90.69 162 ALA B O 1
#